Protein AF-A0AAD7KWW4-F1 (afdb_monomer_lite)

Organism: Quillaja saponaria (NCBI:txid32244)

Sequence (202 aa):
MGKVTSKPLLFQSKLLCFSLFYLFTSLFLALYTTLSQTKCLFRSSPFDPIQTPLFFYNSSYGEHKYAIPTDRTTCSSPVYFSDYWEVLKEIQILSKNSSLSSKELKYMQGKADSFGGNFSTQMRISYFDNQNNITQVPCGFMKNFPISDSDQIAMEMCDGVVVVSAIFNDHDKIRQPRGLGSKTLDNVCFFMFIDETTLHWT

Foldseek 3Di:
DDPPPDDPPCPVDPVSVVVVVVVVVVVVVVVCCVPPPANPPDDDDLLFKDPDFPDDDDPQFCPVPDDPPPPPVDPPALPDDVCVVVVQVVQLVCVVPVVDDDLDQAAPQAPAPAQQHDDDPVRLVVLVPCPPSPDHHHHSGSDDDDDDPVNVVVQVPQQAAEAEDEDEQLPDGDDTDISGRPCCVVHYDYYYHYDPNSVVRD

Radius of gyration: 28.59 Å; chains: 1; bounding box: 68×66×78 Å

Structure (mmCIF, N/CA/C/O backbone):
data_AF-A0AAD7KWW4-F1
#
_entry.id   AF-A0AAD7KWW4-F1
#
loop_
_atom_site.group_PDB
_atom_site.id
_atom_site.type_symbol
_atom_site.label_atom_id
_atom_site.label_alt_id
_atom_site.label_comp_id
_atom_site.label_asym_id
_atom_site.label_entity_id
_atom_site.label_seq_id
_atom_site.p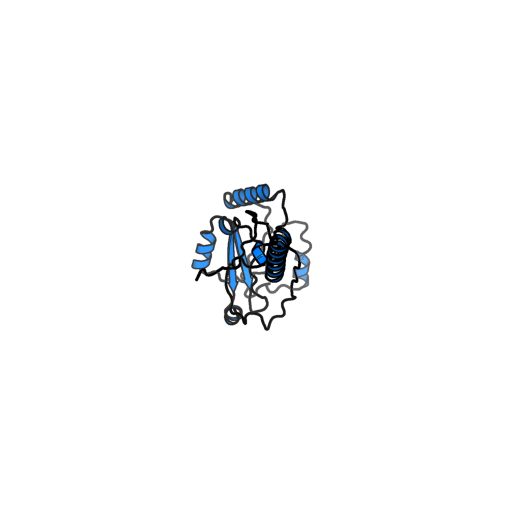dbx_PDB_ins_code
_atom_site.Cartn_x
_atom_site.Cartn_y
_atom_site.Cartn_z
_atom_site.occupancy
_atom_site.B_iso_or_equiv
_atom_site.auth_seq_id
_atom_site.auth_comp_id
_atom_site.auth_asym_id
_atom_site.auth_atom_id
_atom_site.pdbx_PDB_model_num
ATOM 1 N N . MET A 1 1 ? -42.349 -40.908 57.686 1.00 39.81 1 MET A N 1
ATOM 2 C CA . MET A 1 1 ? -40.907 -40.565 57.689 1.00 39.81 1 MET A CA 1
ATOM 3 C C . MET A 1 1 ? -40.696 -39.300 56.868 1.00 39.81 1 MET A C 1
ATOM 5 O O . MET A 1 1 ? -40.716 -39.367 55.647 1.00 39.81 1 MET A O 1
ATOM 9 N N . GLY A 1 2 ? -40.592 -38.140 57.522 1.00 43.84 2 GLY A N 1
ATOM 10 C CA . GLY A 1 2 ? -40.352 -36.861 56.846 1.00 43.84 2 GLY A CA 1
ATOM 11 C C . GLY A 1 2 ? -38.866 -36.686 56.543 1.00 43.84 2 GLY A C 1
ATOM 12 O O . GLY A 1 2 ? -38.045 -36.722 57.455 1.00 43.84 2 GLY A O 1
ATOM 13 N N . LYS A 1 3 ? -38.513 -36.525 55.265 1.00 51.06 3 LYS A N 1
ATOM 14 C CA . LYS A 1 3 ? -37.145 -36.222 54.831 1.00 51.06 3 LYS A CA 1
ATOM 15 C C . LYS A 1 3 ? -36.851 -34.765 55.199 1.00 51.06 3 LYS A C 1
ATOM 17 O O . LYS A 1 3 ? -37.325 -33.852 54.531 1.00 51.06 3 LYS A O 1
ATOM 22 N N . VAL A 1 4 ? -36.101 -34.542 56.277 1.00 55.78 4 VAL A N 1
ATOM 23 C CA . VAL A 1 4 ? -35.557 -33.217 56.600 1.00 55.78 4 VAL A CA 1
ATOM 24 C C . VAL A 1 4 ? -34.434 -32.943 55.607 1.00 55.78 4 VAL A C 1
ATOM 26 O O . VAL A 1 4 ? -33.296 -33.359 55.796 1.00 55.78 4 VAL A O 1
ATOM 29 N N . THR A 1 5 ? -34.759 -32.285 54.500 1.00 59.47 5 THR A N 1
ATOM 30 C CA . THR A 1 5 ? -33.757 -31.683 53.620 1.00 59.47 5 THR A CA 1
ATOM 31 C C . THR A 1 5 ? -33.155 -30.488 54.350 1.00 59.47 5 THR A C 1
ATOM 33 O O . THR A 1 5 ? -33.747 -29.407 54.382 1.00 59.47 5 THR A O 1
ATOM 36 N N . SER A 1 6 ? -32.001 -30.697 54.989 1.00 63.66 6 SER A N 1
ATOM 37 C CA . SER A 1 6 ? -31.203 -29.612 55.550 1.00 63.66 6 SER A CA 1
ATOM 38 C C . SER A 1 6 ? -30.807 -28.665 54.417 1.00 63.66 6 SER A C 1
ATOM 40 O O . SER A 1 6 ? -30.271 -29.082 53.388 1.00 63.66 6 SER A O 1
ATOM 42 N N . LYS A 1 7 ? -31.128 -27.374 54.565 1.00 61.25 7 LYS A N 1
ATOM 43 C CA . LYS A 1 7 ? -30.668 -26.363 53.608 1.00 61.25 7 LYS A CA 1
ATOM 44 C C . LYS A 1 7 ? -29.133 -26.371 53.627 1.00 61.25 7 LYS A C 1
ATOM 46 O O . LYS A 1 7 ? -28.570 -26.360 54.723 1.00 61.25 7 LYS A O 1
ATOM 51 N N . PRO A 1 8 ? -28.459 -26.392 52.465 1.00 64.50 8 PRO A N 1
ATOM 52 C CA . PRO A 1 8 ? -27.005 -26.388 52.425 1.00 64.50 8 PRO A CA 1
ATOM 53 C C . PRO A 1 8 ? -26.466 -25.187 53.213 1.00 64.50 8 PRO A C 1
ATOM 55 O O . PRO A 1 8 ? -27.024 -24.093 53.114 1.00 64.50 8 PRO A O 1
ATOM 58 N N . LEU A 1 9 ? -25.382 -25.381 53.975 1.00 60.53 9 LEU A N 1
ATOM 59 C CA . LEU A 1 9 ? -24.757 -24.357 54.838 1.00 60.53 9 LEU A CA 1
ATOM 60 C C . LEU A 1 9 ? -24.475 -23.031 54.102 1.00 60.53 9 LEU A C 1
ATOM 62 O O . LEU A 1 9 ? -24.546 -21.957 54.700 1.00 60.53 9 LEU A O 1
ATOM 66 N N . LEU A 1 10 ? -24.251 -23.110 52.787 1.00 57.06 10 LEU A N 1
ATOM 67 C CA . LEU A 1 10 ? -24.110 -21.980 51.862 1.00 57.06 10 LEU A CA 1
ATOM 68 C C . LEU A 1 10 ? -25.284 -20.981 51.912 1.00 57.06 10 LEU A C 1
ATOM 70 O O . LEU A 1 10 ? -25.078 -19.792 51.703 1.00 57.06 10 LEU A O 1
ATOM 74 N N . PHE A 1 11 ? -26.499 -21.439 52.229 1.00 57.91 11 PHE A N 1
ATOM 75 C CA . PHE A 1 11 ? -27.714 -20.615 52.290 1.00 57.91 11 PHE A CA 1
ATOM 76 C C . PHE A 1 11 ? -28.155 -20.253 53.715 1.00 57.91 11 PHE A C 1
ATOM 78 O O . PHE A 1 11 ? -29.168 -19.574 53.885 1.00 57.91 11 PHE A O 1
ATOM 85 N N . GLN A 1 12 ? -27.432 -20.700 54.746 1.00 66.44 12 GLN A N 1
ATOM 86 C CA . GLN A 1 12 ? -27.734 -20.345 56.138 1.00 66.44 12 GLN A CA 1
ATOM 87 C C . GLN A 1 12 ? -27.002 -19.078 56.586 1.00 66.44 12 GLN A C 1
ATOM 89 O O . GLN A 1 12 ? -27.561 -18.281 57.337 1.00 66.44 12 GLN A O 1
ATOM 94 N N . SER A 1 13 ? -25.778 -18.857 56.099 1.00 76.38 13 SER A N 1
ATOM 95 C CA . SER A 1 13 ? -24.983 -17.676 56.437 1.00 76.38 13 SER A CA 1
ATOM 96 C C . SER A 1 13 ? -24.958 -16.690 55.274 1.00 76.38 13 SER A C 1
ATOM 98 O O . SER A 1 13 ? -24.298 -16.920 54.260 1.00 76.38 13 SER A O 1
ATOM 100 N N . LYS A 1 14 ? -25.649 -15.552 55.434 1.00 77.81 14 LYS A N 1
ATOM 101 C CA . LYS A 1 14 ? -25.642 -14.469 54.433 1.00 77.81 14 LYS A CA 1
ATOM 102 C C . LYS A 1 14 ? -24.221 -13.995 54.123 1.00 77.81 14 LYS A C 1
ATOM 104 O O . LYS A 1 14 ? -23.898 -13.737 52.971 1.00 77.81 14 LYS A O 1
ATOM 109 N N . LEU A 1 15 ? -23.370 -13.934 55.145 1.00 79.19 15 LEU A N 1
ATOM 110 C CA . LEU A 1 15 ? -21.990 -13.462 55.044 1.00 79.19 15 LEU A CA 1
ATOM 111 C C . LEU A 1 15 ? -21.124 -14.411 54.201 1.00 79.19 15 LEU A C 1
ATOM 113 O O . LEU A 1 15 ? -20.337 -13.957 53.376 1.00 79.19 15 LEU A O 1
ATOM 117 N N . LEU A 1 16 ? -21.343 -15.722 54.347 1.00 81.88 16 LEU A N 1
ATOM 118 C CA . LEU A 1 16 ? -20.657 -16.752 53.566 1.00 81.88 16 LEU A CA 1
ATOM 119 C C . LEU A 1 16 ? -21.139 -16.782 52.106 1.00 81.88 16 LEU A C 1
ATOM 121 O O . LEU A 1 16 ? -20.348 -16.997 51.195 1.00 81.88 16 LEU A O 1
ATOM 125 N N . CYS A 1 17 ? -22.421 -16.498 51.863 1.00 82.06 17 CYS A N 1
ATOM 126 C CA . CYS A 1 17 ? -22.948 -16.355 50.507 1.00 82.06 17 CYS A CA 1
ATOM 127 C C . CYS A 1 17 ? -22.350 -15.132 49.784 1.00 82.06 17 CYS A C 1
ATOM 129 O O . CYS A 1 17 ? -21.966 -15.237 48.619 1.00 82.06 17 CYS A O 1
ATOM 131 N N . PHE A 1 18 ? -22.229 -13.986 50.467 1.00 87.19 18 PHE A N 1
ATOM 132 C CA . PHE A 1 18 ? -21.609 -12.787 49.892 1.00 87.19 18 PHE A CA 1
ATOM 133 C C . PHE A 1 18 ? -20.115 -12.975 49.616 1.00 87.19 18 PHE A C 1
ATOM 135 O O . PHE A 1 18 ? -19.640 -12.549 48.564 1.00 87.19 18 PHE A O 1
ATOM 142 N N . SER A 1 19 ? -19.377 -13.636 50.514 1.00 87.50 19 SER A N 1
ATOM 143 C CA . SER A 1 19 ? -17.945 -13.877 50.312 1.00 87.50 19 SER A CA 1
ATOM 144 C C . SER A 1 19 ? -17.675 -14.811 49.132 1.00 87.50 19 SER A C 1
ATOM 146 O O . SER A 1 19 ? -16.776 -14.541 48.338 1.00 87.50 19 SER A O 1
ATOM 148 N N . LEU A 1 20 ? -18.484 -15.860 48.957 1.00 88.81 20 LEU A N 1
ATOM 149 C CA . LEU A 1 20 ? -18.399 -16.752 47.799 1.00 88.81 20 LEU A CA 1
ATOM 150 C C . LEU A 1 20 ? -18.756 -16.051 46.493 1.00 88.81 20 LEU A C 1
ATOM 152 O O . LEU A 1 20 ? -18.070 -16.259 45.497 1.00 88.81 20 LEU A O 1
ATOM 156 N N . PHE A 1 21 ? -19.788 -15.207 46.492 1.00 89.50 21 PHE A N 1
ATOM 157 C CA . PHE A 1 21 ? -20.144 -14.436 45.303 1.00 89.50 21 PHE A CA 1
ATOM 158 C C . PHE A 1 21 ? -19.011 -13.481 44.913 1.00 89.50 21 PHE A C 1
ATOM 160 O O . PHE A 1 21 ? -18.595 -13.456 43.758 1.00 89.50 21 PHE A O 1
ATOM 167 N N . TYR A 1 22 ? -18.441 -12.768 45.891 1.00 91.81 22 TYR A N 1
ATOM 168 C CA . TYR A 1 22 ? -17.297 -11.889 45.669 1.00 91.81 22 TYR A CA 1
ATOM 169 C C . TYR A 1 22 ? -16.085 -12.655 45.126 1.00 91.81 22 TYR A C 1
ATOM 171 O O . TYR A 1 22 ? -15.509 -12.252 44.118 1.00 91.81 22 TYR A O 1
ATOM 179 N N . LEU A 1 23 ? -15.738 -13.793 45.737 1.00 93.50 23 LEU A N 1
ATOM 180 C CA . LEU A 1 23 ? -14.644 -14.651 45.282 1.00 93.50 23 LEU A CA 1
ATOM 181 C C . LEU A 1 23 ? -14.881 -15.173 43.860 1.00 93.50 23 LEU A C 1
ATOM 183 O O . LEU A 1 23 ? -13.968 -15.165 43.045 1.00 93.50 23 LEU A O 1
ATOM 187 N N . PHE A 1 24 ? -16.105 -15.584 43.531 1.00 93.00 24 PHE A N 1
ATOM 188 C CA . PHE A 1 24 ? -16.429 -16.061 42.191 1.00 93.00 24 PHE A CA 1
ATOM 189 C C . PHE A 1 24 ? -16.301 -14.942 41.153 1.00 93.00 24 PHE A C 1
ATOM 191 O O . PHE A 1 24 ? -15.674 -15.137 40.115 1.00 93.00 24 PHE A O 1
ATOM 198 N N . THR A 1 25 ? -16.825 -13.749 41.453 1.00 90.25 25 THR A N 1
ATOM 199 C CA . THR A 1 25 ? -16.705 -12.586 40.561 1.00 90.25 25 THR A CA 1
ATOM 200 C C . THR A 1 25 ? -15.260 -12.120 40.391 1.00 90.25 25 THR A C 1
ATOM 202 O O . THR A 1 25 ? -14.859 -11.795 39.275 1.00 90.25 25 THR A O 1
ATOM 205 N N . SER A 1 26 ? -14.451 -12.136 41.454 1.00 90.75 26 SER A N 1
ATOM 206 C CA . SER A 1 26 ? -13.045 -11.734 41.384 1.00 90.75 26 SER A CA 1
ATOM 207 C C . SER A 1 26 ? -12.192 -12.764 40.651 1.00 90.75 26 SER A C 1
ATOM 209 O O . SER A 1 26 ? -11.339 -12.375 39.857 1.00 90.75 26 SER A O 1
ATOM 211 N N . LEU A 1 27 ? -12.459 -14.062 40.830 1.00 92.25 27 LEU A N 1
ATOM 212 C CA . LEU A 1 27 ? -11.781 -15.127 40.094 1.00 92.25 27 LEU A CA 1
ATOM 213 C C . LEU A 1 27 ? -12.133 -15.086 38.602 1.00 92.25 27 LEU A C 1
ATOM 215 O O . LEU A 1 27 ? -11.242 -15.217 37.769 1.00 92.25 27 LEU A O 1
ATOM 219 N N . PHE A 1 28 ? -13.405 -14.850 38.255 1.00 86.69 28 PHE A N 1
ATOM 220 C CA . PHE A 1 28 ? -13.825 -14.660 36.864 1.00 86.69 28 PHE A CA 1
ATOM 221 C C . PHE A 1 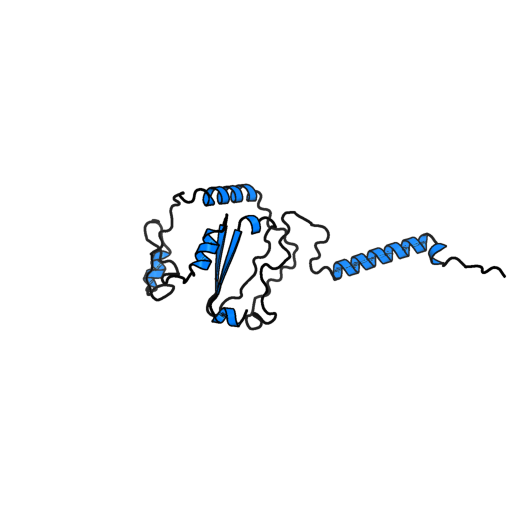28 ? -13.174 -13.429 36.241 1.00 86.69 28 PHE A C 1
ATOM 223 O O . PHE A 1 28 ? -12.687 -13.507 35.119 1.00 86.69 28 PHE A O 1
ATOM 230 N N . LEU A 1 29 ? -13.112 -12.310 36.966 1.00 82.56 29 LEU A N 1
ATOM 231 C CA . LEU A 1 29 ? -12.448 -11.100 36.489 1.00 82.56 29 LEU A CA 1
ATOM 232 C C . LEU A 1 29 ? -10.935 -11.321 36.322 1.00 82.56 29 LEU A C 1
ATOM 234 O O . LEU A 1 29 ? -10.363 -10.905 35.318 1.00 82.56 29 LEU A O 1
ATOM 238 N N . ALA A 1 30 ? -10.290 -12.031 37.250 1.00 82.12 30 ALA A N 1
ATOM 239 C CA . ALA A 1 30 ? -8.874 -12.382 37.164 1.00 82.12 30 ALA A CA 1
ATOM 240 C C . ALA A 1 30 ? -8.594 -13.319 35.978 1.00 82.12 30 ALA A C 1
ATOM 242 O O . ALA A 1 30 ? -7.711 -13.043 35.176 1.00 82.12 30 ALA A O 1
ATOM 243 N N . LEU A 1 31 ? -9.388 -14.377 35.804 1.00 79.69 31 LEU A N 1
ATOM 244 C CA . LEU A 1 31 ? -9.290 -15.290 34.665 1.00 79.69 31 LEU A CA 1
ATOM 245 C C . LEU A 1 31 ? -9.561 -14.565 33.334 1.00 79.69 31 LEU A C 1
ATOM 247 O O . LEU A 1 31 ? -8.863 -14.759 32.348 1.00 79.69 31 LEU A O 1
ATOM 251 N N . TYR A 1 32 ? -10.545 -13.673 33.299 1.00 70.75 32 TYR A N 1
ATOM 252 C CA . TYR A 1 32 ? -10.878 -12.910 32.100 1.00 70.75 32 TYR A CA 1
ATOM 253 C C . TYR A 1 32 ? -9.792 -11.890 31.735 1.00 70.75 32 TYR A C 1
ATOM 255 O O . TYR A 1 32 ? -9.442 -11.745 30.568 1.00 70.75 32 TYR A O 1
ATOM 263 N N . THR A 1 33 ? -9.204 -11.216 32.726 1.00 65.88 33 THR A N 1
ATOM 264 C CA . THR A 1 33 ? -8.078 -10.286 32.520 1.00 65.88 33 THR A CA 1
ATOM 265 C C . THR A 1 33 ? -6.787 -10.993 32.102 1.00 65.88 33 THR A C 1
ATOM 267 O O . THR A 1 33 ? -5.984 -10.387 31.395 1.00 65.88 33 THR A O 1
ATOM 270 N N . THR A 1 34 ? -6.581 -12.256 32.495 1.00 66.56 34 THR A N 1
ATOM 271 C CA . THR A 1 34 ? -5.419 -13.054 32.068 1.00 66.56 34 THR A CA 1
ATOM 272 C C . THR A 1 34 ? -5.599 -13.683 30.688 1.00 66.56 34 THR A C 1
ATOM 274 O O . THR A 1 34 ? -4.629 -13.741 29.937 1.00 66.56 34 THR A O 1
ATOM 277 N N . LEU A 1 35 ? -6.815 -14.108 30.317 1.00 64.19 35 LEU A N 1
ATOM 278 C CA . LEU A 1 35 ? -7.114 -14.604 28.965 1.00 64.19 35 LEU A CA 1
ATOM 279 C C . LEU A 1 35 ? -7.353 -13.485 27.939 1.00 64.19 35 LEU A C 1
ATOM 281 O O . LEU A 1 35 ? -7.226 -13.725 26.737 1.00 64.19 35 LEU A O 1
ATOM 285 N N . SER A 1 36 ? -7.683 -12.266 28.374 1.00 56.66 36 SER A N 1
ATOM 286 C CA . SER A 1 36 ? -7.797 -11.108 27.487 1.00 56.66 36 SER A CA 1
ATOM 287 C C . SER A 1 36 ? -6.406 -10.692 27.010 1.00 56.66 36 SER A C 1
ATOM 289 O O . SER A 1 36 ? -5.708 -9.908 27.653 1.00 56.66 36 SER A O 1
ATOM 291 N N . GLN A 1 37 ? -6.019 -11.204 25.842 1.00 52.12 37 GLN A N 1
ATOM 292 C CA . GLN A 1 37 ? -4.749 -10.891 25.181 1.00 52.12 37 GLN A CA 1
ATOM 293 C C . GLN A 1 37 ? -4.540 -9.383 24.953 1.00 52.12 37 GLN A C 1
ATOM 295 O O . GLN A 1 37 ? -3.412 -8.942 24.757 1.00 52.12 37 GLN A O 1
ATOM 300 N N . THR A 1 38 ? -5.607 -8.580 25.010 1.00 54.69 38 THR A N 1
ATOM 301 C CA . THR A 1 38 ? -5.559 -7.142 24.747 1.00 54.69 38 THR A CA 1
ATOM 302 C C . THR A 1 38 ? -5.701 -6.256 25.987 1.00 54.69 38 THR A C 1
ATOM 304 O O . THR A 1 38 ? -5.431 -5.072 25.862 1.00 54.69 38 THR A O 1
ATOM 307 N N . LYS A 1 39 ? -6.066 -6.746 27.185 1.00 53.81 39 LYS A N 1
ATOM 308 C CA . LYS A 1 39 ? -6.309 -5.939 28.419 1.00 53.81 39 LYS A CA 1
ATOM 309 C C . LYS A 1 39 ? -7.263 -4.724 28.287 1.00 53.81 39 LYS A C 1
ATOM 311 O O . LYS A 1 39 ? -7.538 -4.067 29.291 1.00 53.81 39 LYS A O 1
ATOM 316 N N . CYS A 1 40 ? -7.795 -4.396 27.108 1.00 57.72 40 CYS A N 1
ATOM 317 C CA . CYS A 1 40 ? -8.631 -3.216 26.890 1.00 57.72 40 CYS A CA 1
ATOM 318 C C . CYS A 1 40 ? -10.117 -3.593 27.106 1.00 57.72 40 CYS A C 1
ATOM 320 O O . CYS A 1 40 ? -10.835 -3.926 26.171 1.00 57.72 40 CYS A O 1
ATOM 322 N N . LEU A 1 41 ? -10.576 -3.596 28.362 1.00 48.88 41 LEU A N 1
ATOM 323 C CA . LEU A 1 41 ? -11.823 -4.267 28.768 1.00 48.88 41 LEU A CA 1
ATOM 324 C C . LEU A 1 41 ? -13.145 -3.516 28.517 1.00 48.88 41 LEU A C 1
ATOM 326 O O . LEU A 1 41 ? -14.198 -4.116 28.698 1.00 48.88 41 LEU A O 1
ATOM 330 N N . PHE A 1 42 ? -13.138 -2.244 28.105 1.00 45.78 42 PHE A N 1
ATOM 331 C CA . PHE A 1 42 ? -14.372 -1.431 28.069 1.00 45.78 42 PHE A CA 1
ATOM 332 C C . PHE A 1 42 ? -14.408 -0.341 26.992 1.00 45.78 42 PHE A C 1
ATOM 334 O O . PHE A 1 42 ? -15.106 0.660 27.141 1.00 45.78 42 PHE A O 1
ATOM 341 N N . ARG A 1 43 ? -13.655 -0.492 25.902 1.00 48.91 43 ARG A N 1
ATOM 342 C CA . ARG A 1 43 ? -13.657 0.499 24.823 1.00 48.91 43 ARG A CA 1
ATOM 343 C C . ARG A 1 43 ? -14.197 -0.150 23.561 1.00 48.91 43 ARG A C 1
ATOM 345 O O . ARG A 1 43 ? -13.482 -0.902 22.922 1.00 48.91 43 ARG A O 1
ATOM 352 N N . SER A 1 44 ? -15.473 0.109 23.289 1.00 46.09 44 SER A N 1
ATOM 353 C CA . SER A 1 44 ? -16.081 -0.008 21.967 1.00 46.09 44 SER A CA 1
ATOM 354 C C . SER A 1 44 ? -16.222 1.413 21.413 1.00 46.09 44 SER A C 1
ATOM 356 O O . SER A 1 44 ? -17.186 2.117 21.716 1.00 46.09 44 SER A O 1
ATOM 358 N N . SER A 1 45 ? -15.210 1.887 20.699 1.00 49.50 45 SER A N 1
ATOM 359 C CA . SER A 1 45 ? -15.233 3.133 19.940 1.00 49.50 45 SER A CA 1
ATOM 360 C C . SER A 1 45 ? -15.700 2.852 18.507 1.00 49.50 45 SER A C 1
ATOM 362 O O . SER A 1 45 ? -15.265 1.870 17.912 1.00 49.50 45 SER A O 1
ATOM 364 N N . PRO A 1 46 ? -16.481 3.739 17.867 1.00 50.50 46 PRO A N 1
ATOM 365 C CA . PRO A 1 46 ? -16.702 3.687 16.414 1.00 50.50 46 PRO A CA 1
ATOM 366 C C . PRO A 1 46 ? -15.388 3.754 15.611 1.00 50.50 46 PRO A C 1
ATOM 368 O O . PRO A 1 46 ? -15.326 3.321 14.461 1.00 50.50 46 PRO A O 1
ATOM 371 N N . PHE A 1 47 ? -14.339 4.295 16.238 1.00 51.03 47 PHE A N 1
ATOM 372 C CA . PHE A 1 47 ? -12.970 4.384 15.729 1.00 51.03 47 PHE A CA 1
ATOM 373 C C . PHE A 1 47 ? -12.096 3.194 16.127 1.00 51.03 47 PHE A C 1
ATOM 375 O O . PHE A 1 47 ? -10.884 3.243 15.914 1.00 51.03 47 PHE A O 1
ATOM 382 N N . ASP A 1 48 ? -12.664 2.170 16.766 1.00 54.47 48 ASP A N 1
ATOM 383 C CA . ASP A 1 48 ? -11.880 0.997 17.108 1.00 54.47 48 ASP A CA 1
ATOM 384 C C . ASP A 1 48 ? -11.357 0.344 15.838 1.00 54.47 48 ASP A C 1
ATOM 386 O O . ASP A 1 48 ? -12.055 0.296 14.814 1.00 54.47 48 ASP A O 1
ATOM 390 N N . PRO A 1 49 ? -10.106 -0.128 15.892 1.00 62.16 49 PRO A N 1
ATOM 391 C CA . PRO A 1 49 ? -9.495 -0.722 14.739 1.00 62.16 49 PRO A CA 1
ATOM 392 C C . PRO A 1 49 ? -10.244 -1.988 14.350 1.00 62.16 49 PRO A C 1
ATOM 394 O O . PRO A 1 49 ? -10.685 -2.755 15.209 1.00 62.16 49 PRO A O 1
ATOM 397 N N . ILE A 1 50 ? -10.340 -2.224 13.048 1.00 60.44 50 ILE A N 1
ATOM 398 C CA . ILE A 1 50 ? -10.821 -3.490 12.510 1.00 60.44 50 ILE A CA 1
ATOM 399 C C . ILE A 1 50 ? -9.977 -4.607 13.132 1.00 60.44 50 ILE A C 1
ATOM 401 O O . ILE A 1 50 ? -8.750 -4.620 13.020 1.00 60.44 50 ILE A O 1
ATOM 405 N N . GLN A 1 51 ? -10.647 -5.510 13.845 1.00 61.12 51 GLN A N 1
ATOM 406 C CA . GLN A 1 51 ? -9.994 -6.619 14.544 1.00 61.12 51 GLN A CA 1
ATOM 407 C C . GLN A 1 51 ? -9.819 -7.836 13.634 1.00 61.12 51 GLN A C 1
ATOM 409 O O . GLN A 1 51 ? -8.963 -8.681 13.888 1.00 61.12 51 GLN A O 1
ATOM 414 N N . THR A 1 52 ? -10.615 -7.925 12.566 1.00 67.56 52 THR A N 1
ATOM 415 C CA . THR A 1 52 ? -10.512 -8.989 11.572 1.00 67.56 52 THR A CA 1
ATOM 416 C C . THR A 1 52 ? -9.380 -8.693 10.591 1.00 67.56 52 THR A C 1
ATOM 418 O O . THR A 1 52 ? -9.331 -7.592 10.039 1.00 67.56 52 THR A O 1
ATOM 421 N N . PRO A 1 53 ? -8.483 -9.654 10.337 1.00 69.81 53 PRO A N 1
ATOM 422 C CA . PRO A 1 53 ? -7.435 -9.469 9.348 1.00 69.81 53 PRO A CA 1
ATOM 423 C C . PRO A 1 53 ? -8.037 -9.239 7.953 1.00 69.81 53 PRO A C 1
ATOM 425 O O . PRO A 1 53 ? -9.032 -9.869 7.596 1.00 69.81 53 PRO A O 1
ATOM 428 N N . LEU A 1 54 ? -7.437 -8.340 7.167 1.00 73.06 54 LEU A N 1
ATOM 429 C CA . LEU A 1 54 ? -7.904 -8.037 5.803 1.00 73.06 54 LEU A CA 1
ATOM 430 C C . LEU A 1 54 ? -7.577 -9.151 4.804 1.00 73.06 54 LEU A C 1
ATOM 432 O O . LEU A 1 54 ? -8.236 -9.283 3.780 1.00 73.06 54 LEU A O 1
ATOM 436 N N . PHE A 1 55 ? -6.549 -9.941 5.095 1.00 76.12 55 PHE A N 1
ATOM 437 C CA . PHE A 1 55 ? -6.133 -11.086 4.296 1.00 76.12 55 PHE A CA 1
ATOM 438 C C . PHE A 1 55 ? -5.521 -12.153 5.204 1.00 76.12 55 PHE A C 1
ATOM 440 O O . PHE A 1 55 ? -5.140 -11.868 6.336 1.00 76.12 55 PHE A O 1
ATOM 447 N N . PHE A 1 56 ? -5.420 -13.387 4.728 1.00 74.44 56 PHE A N 1
ATOM 448 C CA . PHE A 1 56 ? -4.779 -14.479 5.457 1.00 74.44 56 PHE A CA 1
ATOM 449 C C . PHE A 1 56 ? -3.554 -14.948 4.677 1.00 74.44 56 PHE A C 1
ATOM 451 O O . PHE A 1 56 ? -3.573 -14.967 3.452 1.00 74.44 56 PHE A O 1
ATOM 458 N N . TYR A 1 57 ? -2.498 -15.297 5.400 1.00 74.88 57 TYR A N 1
ATOM 459 C CA . TYR A 1 57 ? -1.276 -15.899 4.870 1.00 74.88 57 TYR A CA 1
ATOM 460 C C . TYR A 1 57 ? -1.068 -17.255 5.545 1.00 74.88 57 TYR A C 1
ATOM 462 O O . TYR A 1 57 ? -1.614 -17.501 6.628 1.00 74.88 57 TYR A O 1
ATOM 470 N N . ASN A 1 58 ? -0.292 -18.134 4.916 1.00 78.19 58 ASN A N 1
ATOM 471 C CA . ASN A 1 58 ? 0.063 -19.416 5.507 1.00 78.19 58 ASN A CA 1
ATOM 472 C C . ASN A 1 58 ? 0.817 -19.200 6.832 1.00 78.19 58 ASN A C 1
ATOM 474 O O . ASN A 1 58 ? 1.589 -18.252 6.977 1.00 78.19 58 ASN A O 1
ATOM 478 N N . SER A 1 59 ? 0.622 -20.078 7.818 1.00 74.88 59 SER A N 1
ATOM 479 C CA . SER A 1 59 ? 1.237 -19.932 9.144 1.00 74.88 59 SER A CA 1
ATOM 480 C C . SER A 1 59 ? 2.767 -19.929 9.105 1.00 74.88 59 SER A C 1
ATOM 482 O O . SER A 1 59 ? 3.384 -19.328 9.978 1.00 74.88 59 SER A O 1
ATOM 484 N N . SER A 1 60 ? 3.369 -20.557 8.090 1.00 74.25 60 SER A N 1
ATOM 485 C CA . SER A 1 60 ? 4.820 -20.585 7.869 1.00 74.25 60 SER A CA 1
ATOM 486 C C . SER A 1 60 ? 5.377 -19.326 7.186 1.00 74.25 60 SER A C 1
ATOM 488 O O . SER A 1 60 ? 6.594 -19.194 7.038 1.00 74.25 60 SER A O 1
ATOM 490 N N . TYR A 1 61 ? 4.526 -18.394 6.732 1.00 74.31 61 TYR A 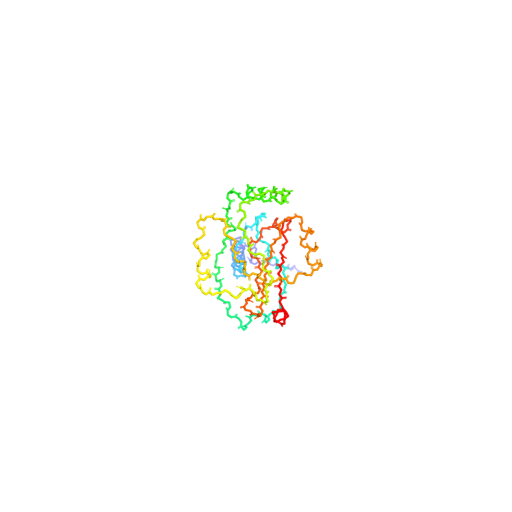N 1
ATOM 491 C CA . TYR A 1 61 ? 4.982 -17.228 5.978 1.00 74.31 61 TYR A CA 1
ATOM 492 C C . TYR A 1 61 ? 5.879 -16.317 6.823 1.00 74.31 61 TYR A C 1
ATOM 494 O O . TYR A 1 61 ? 5.482 -15.744 7.843 1.00 74.31 61 TYR A O 1
ATOM 502 N N . GLY A 1 62 ? 7.114 -16.133 6.354 1.00 68.62 62 GLY A N 1
ATOM 503 C CA . GLY A 1 62 ? 8.081 -15.244 6.977 1.00 68.62 62 GLY A CA 1
ATOM 504 C C . GLY A 1 62 ? 8.731 -15.805 8.242 1.00 68.62 62 GLY A C 1
ATOM 505 O O . GLY A 1 62 ? 9.347 -15.020 8.962 1.00 68.62 62 GLY A O 1
ATOM 506 N N . GLU A 1 63 ? 8.643 -17.111 8.517 1.00 70.19 63 GLU A N 1
ATOM 507 C CA . GLU A 1 63 ? 9.472 -17.774 9.542 1.00 70.19 63 GLU A CA 1
ATOM 508 C C . GLU A 1 63 ? 10.972 -17.583 9.263 1.00 70.19 63 GLU A C 1
ATOM 510 O O . GLU A 1 63 ? 11.757 -17.344 10.177 1.00 70.19 63 GLU A O 1
ATOM 515 N N . HIS A 1 64 ? 11.359 -17.586 7.984 1.00 63.84 64 HIS A N 1
ATOM 516 C CA . HIS A 1 64 ? 12.728 -17.348 7.511 1.00 63.84 64 HIS A CA 1
ATOM 517 C C . HIS A 1 64 ? 13.131 -15.871 7.473 1.00 63.84 64 HIS A C 1
ATOM 519 O O . HIS A 1 64 ? 14.296 -15.544 7.251 1.00 63.84 64 HIS A O 1
ATOM 525 N N . LYS A 1 65 ? 12.180 -14.963 7.686 1.00 66.44 65 LYS A N 1
ATOM 526 C CA . LYS A 1 65 ? 12.415 -13.523 7.655 1.00 66.44 65 LYS A CA 1
ATOM 527 C C . LYS A 1 65 ? 12.338 -12.990 9.073 1.00 66.44 65 LYS A C 1
ATOM 529 O O . LYS A 1 65 ? 11.273 -12.972 9.689 1.00 66.44 65 LYS A O 1
ATOM 534 N N . TYR A 1 66 ? 13.447 -12.499 9.603 1.00 55.91 66 TYR A N 1
ATOM 535 C CA . TYR A 1 66 ? 13.453 -11.857 10.913 1.00 55.91 66 TYR A CA 1
ATOM 536 C C . TYR A 1 66 ? 12.665 -10.546 10.833 1.00 55.91 66 TYR A C 1
ATOM 538 O O . TYR A 1 66 ? 13.167 -9.513 10.399 1.00 55.91 66 TYR A O 1
ATOM 546 N N . ALA A 1 67 ? 11.395 -10.577 11.235 1.00 54.69 67 ALA A N 1
ATOM 547 C CA . ALA A 1 67 ? 10.728 -9.346 11.615 1.00 54.69 67 ALA A CA 1
ATOM 548 C C . ALA A 1 67 ? 11.300 -8.964 12.973 1.00 54.69 67 ALA A C 1
ATOM 550 O O . ALA A 1 67 ? 11.223 -9.769 13.899 1.00 54.69 67 ALA A O 1
ATOM 551 N N . ILE A 1 68 ? 11.839 -7.753 13.107 1.00 51.66 68 ILE A N 1
ATOM 552 C CA . ILE A 1 68 ? 12.027 -7.183 14.441 1.00 51.66 68 ILE A CA 1
ATOM 553 C C . ILE A 1 68 ? 10.643 -7.216 15.102 1.00 51.66 68 ILE A C 1
ATOM 555 O O . ILE A 1 68 ? 9.710 -6.629 14.536 1.00 51.66 68 ILE A O 1
ATOM 559 N N . PRO A 1 69 ? 10.469 -7.926 16.231 1.00 47.50 69 PRO A N 1
ATOM 560 C CA . PRO A 1 69 ? 9.209 -7.920 16.944 1.00 47.50 69 PRO A CA 1
ATOM 561 C C . PRO A 1 69 ? 8.892 -6.473 17.302 1.00 47.50 69 PRO A C 1
ATOM 563 O O . PRO A 1 69 ? 9.615 -5.829 18.059 1.00 47.50 69 PRO A O 1
ATOM 566 N N . THR A 1 70 ? 7.829 -5.919 16.728 1.00 48.69 70 THR A N 1
ATOM 567 C CA . THR A 1 70 ? 7.264 -4.681 17.254 1.00 48.69 70 THR A CA 1
ATOM 568 C C . THR A 1 70 ? 6.423 -5.067 18.460 1.00 48.69 70 THR A C 1
ATOM 570 O O . THR A 1 70 ? 5.214 -5.267 18.327 1.00 48.69 70 THR A O 1
ATOM 573 N N . ASP A 1 71 ? 7.066 -5.209 19.618 1.00 44.38 71 ASP A N 1
ATOM 574 C CA . ASP A 1 71 ? 6.373 -5.309 20.898 1.00 44.38 71 ASP A CA 1
ATOM 575 C C . ASP A 1 71 ? 5.663 -3.978 21.162 1.00 44.38 71 ASP A C 1
ATOM 577 O O . ASP A 1 71 ? 6.229 -3.021 21.690 1.00 44.38 71 ASP A O 1
ATOM 581 N N . ARG A 1 72 ? 4.393 -3.887 20.759 1.00 50.34 72 ARG A N 1
ATOM 582 C CA . ARG A 1 72 ? 3.490 -2.852 21.261 1.00 50.34 72 ARG A CA 1
ATOM 583 C C . ARG A 1 72 ? 2.713 -3.439 22.429 1.00 50.34 72 ARG A C 1
ATOM 585 O O . ARG A 1 72 ? 1.680 -4.070 22.255 1.00 50.34 72 ARG A O 1
ATOM 592 N N . THR A 1 73 ? 3.230 -3.196 23.627 1.00 47.25 73 THR A N 1
ATOM 593 C CA . THR A 1 73 ? 2.632 -3.571 24.918 1.00 47.25 73 THR A CA 1
ATOM 594 C C . THR A 1 73 ? 1.476 -2.660 25.344 1.00 47.25 73 THR A C 1
ATOM 596 O O . THR A 1 73 ? 0.929 -2.825 26.434 1.00 47.25 73 THR A O 1
ATOM 599 N N . THR A 1 74 ? 1.087 -1.682 24.523 1.00 51.22 74 THR A N 1
ATOM 600 C CA . THR A 1 74 ? 0.139 -0.639 24.918 1.00 51.22 74 THR A CA 1
ATOM 601 C C . THR A 1 74 ? -1.131 -0.674 24.076 1.00 51.22 74 THR A C 1
ATOM 603 O O . THR A 1 74 ? -1.070 -0.709 22.845 1.00 51.22 74 THR A O 1
ATOM 606 N N . CYS A 1 75 ? -2.284 -0.574 24.757 1.00 52.16 75 CYS A N 1
ATOM 607 C CA . CYS A 1 75 ? -3.570 -0.124 24.208 1.00 52.16 75 CYS A CA 1
ATOM 608 C C . CYS A 1 75 ? -3.409 1.324 23.697 1.00 52.16 75 CYS A C 1
ATOM 610 O O . CYS A 1 75 ? -3.974 2.266 24.254 1.00 52.16 75 CYS A O 1
ATOM 612 N N . SER A 1 76 ? -2.559 1.531 22.693 1.00 52.06 76 SER A N 1
ATOM 613 C CA . SER A 1 76 ? -2.403 2.818 22.040 1.00 52.06 76 SER A CA 1
ATOM 614 C C . SER A 1 76 ? -3.734 3.096 21.366 1.00 52.06 76 SER A C 1
ATOM 616 O O . SER A 1 76 ? -4.104 2.403 20.419 1.00 52.06 76 SER A O 1
ATOM 618 N N . SER A 1 77 ? -4.472 4.074 21.896 1.00 47.47 77 SER A N 1
ATOM 619 C CA . SER A 1 77 ? -5.603 4.674 21.192 1.00 47.47 77 SER A CA 1
ATOM 620 C C . SER A 1 77 ? -5.184 4.912 19.738 1.00 47.47 77 SER A C 1
ATOM 622 O O . SER A 1 77 ? -4.022 5.292 19.527 1.00 47.47 77 SER A O 1
ATOM 624 N N . PRO A 1 78 ? -6.074 4.752 18.740 1.00 56.31 78 PRO A N 1
ATOM 625 C CA . PRO A 1 78 ? -5.830 5.420 17.470 1.00 56.31 78 PRO A CA 1
ATOM 626 C C . PRO A 1 78 ? -5.445 6.865 17.800 1.00 56.31 78 PRO A C 1
ATOM 628 O O . PRO A 1 78 ? -6.045 7.477 18.697 1.00 56.31 78 PRO A O 1
ATOM 631 N N . VAL A 1 79 ? -4.352 7.331 17.193 1.00 57.81 79 VAL A N 1
ATOM 632 C CA . VAL A 1 79 ? -3.847 8.686 17.408 1.00 57.81 79 VAL A CA 1
ATOM 633 C C . VAL A 1 79 ? -5.027 9.616 17.154 1.00 57.81 79 VAL A C 1
ATOM 635 O O . VAL A 1 79 ? -5.645 9.558 16.092 1.00 57.81 79 VAL A O 1
ATOM 638 N N . TYR A 1 80 ? -5.428 10.369 18.178 1.00 64.25 80 TYR A N 1
ATOM 639 C CA . TYR A 1 80 ? -6.551 11.283 18.047 1.00 64.25 80 TYR A CA 1
ATOM 640 C C . TYR A 1 80 ? -6.065 12.487 17.252 1.00 64.25 80 TYR A C 1
ATOM 642 O O . TYR A 1 80 ? -5.353 13.341 17.776 1.00 64.25 80 TYR A O 1
ATOM 650 N N . PHE A 1 81 ? -6.426 12.509 15.977 1.00 68.88 81 PHE A N 1
ATOM 651 C CA . PHE A 1 81 ? -6.217 13.643 15.094 1.00 68.88 81 PHE A CA 1
ATOM 652 C C . PHE A 1 81 ? -7.449 14.538 15.205 1.00 68.88 81 PHE A C 1
ATOM 654 O O . PHE A 1 81 ? -8.531 14.175 14.741 1.00 68.88 81 PHE A O 1
ATOM 661 N N . SER A 1 82 ? -7.316 15.683 15.878 1.00 80.75 82 SER A N 1
ATOM 662 C CA . SER A 1 82 ? -8.413 16.651 16.043 1.00 80.75 82 SER A CA 1
ATOM 663 C C . SER A 1 82 ? -8.949 17.169 14.705 1.00 80.75 82 SER A C 1
ATOM 665 O O . SER A 1 82 ? -10.117 17.519 14.591 1.00 80.75 82 SER A O 1
ATOM 667 N N . ASP A 1 83 ? -8.084 17.176 13.703 1.00 82.50 83 ASP A N 1
ATOM 668 C CA . ASP A 1 83 ? -8.264 17.609 12.323 1.00 82.50 83 ASP A CA 1
ATOM 669 C C . ASP A 1 83 ? -8.702 16.476 11.376 1.00 82.50 83 ASP A C 1
ATOM 671 O O . ASP A 1 83 ? -8.906 16.718 10.189 1.00 82.50 83 ASP A O 1
ATOM 675 N N . TYR A 1 84 ? -8.919 15.250 11.877 1.00 77.62 84 TYR A N 1
ATOM 676 C CA . TYR A 1 84 ? -9.255 14.080 11.049 1.00 77.62 84 TYR A CA 1
ATOM 677 C C . TYR A 1 84 ? -10.382 14.352 10.045 1.00 77.62 84 TYR A C 1
ATOM 679 O O . TYR A 1 84 ? -10.278 14.002 8.870 1.00 77.62 84 TYR A O 1
ATOM 687 N N . TRP A 1 85 ? -11.467 14.988 10.498 1.00 79.62 85 TRP A N 1
ATOM 688 C CA . TRP A 1 85 ? -12.614 15.262 9.633 1.00 79.62 85 TRP A CA 1
ATOM 689 C C . TRP A 1 85 ? -12.352 16.337 8.586 1.00 79.62 85 TRP A C 1
ATOM 691 O O . TRP A 1 85 ? -12.978 16.301 7.529 1.00 79.62 85 TRP A O 1
ATOM 701 N N . GLU A 1 86 ? -11.476 17.294 8.872 1.00 86.56 86 GLU A N 1
ATOM 702 C CA . GLU A 1 86 ? -11.100 18.331 7.912 1.00 86.56 86 GLU A CA 1
ATOM 703 C C . GLU A 1 86 ? -10.236 17.720 6.810 1.00 86.56 86 GLU A C 1
ATOM 705 O O . GLU A 1 86 ? -10.578 17.847 5.635 1.00 86.56 86 GLU A O 1
ATOM 710 N N . VAL A 1 87 ? -9.228 16.932 7.195 1.00 83.25 87 VAL A N 1
ATOM 711 C CA . VAL A 1 87 ? -8.357 16.201 6.264 1.00 83.25 87 VAL A CA 1
ATOM 712 C C . VAL A 1 87 ? -9.159 15.218 5.407 1.00 83.25 87 VAL A C 1
ATOM 714 O O . VAL A 1 87 ? -8.987 15.167 4.192 1.00 83.25 87 VAL A O 1
ATOM 717 N N . LEU A 1 88 ? -10.085 14.454 5.997 1.00 82.06 88 LEU A N 1
ATOM 718 C CA . LEU A 1 88 ? -10.904 13.507 5.235 1.00 82.06 88 LEU A CA 1
ATOM 719 C C . LEU A 1 88 ? -11.830 14.217 4.233 1.00 82.06 88 LEU A C 1
ATOM 721 O O . LEU A 1 88 ? -11.991 13.742 3.110 1.00 82.06 88 LEU A O 1
ATOM 725 N N . LYS A 1 89 ? -12.405 15.371 4.596 1.00 86.06 89 LYS A N 1
ATOM 726 C CA . LYS A 1 89 ? -13.185 16.187 3.651 1.00 86.06 89 LYS A CA 1
ATOM 727 C C . LYS A 1 89 ? -12.314 16.720 2.521 1.00 86.06 89 LYS A C 1
ATOM 729 O O . LYS A 1 89 ? -12.748 16.689 1.375 1.00 86.06 89 LYS A O 1
ATOM 734 N N . GLU A 1 90 ? -11.106 17.187 2.824 1.00 86.81 90 GLU A N 1
ATOM 735 C CA . GLU A 1 90 ? -10.155 17.654 1.814 1.00 86.81 90 GLU A CA 1
ATOM 736 C C . GLU A 1 90 ? -9.807 16.536 0.825 1.00 86.81 90 GLU A C 1
ATOM 738 O O . GLU A 1 90 ? -9.944 16.724 -0.381 1.00 86.81 90 GLU A O 1
ATOM 743 N N . ILE A 1 91 ? -9.482 15.339 1.324 1.00 82.81 91 ILE A N 1
ATOM 744 C CA . ILE A 1 91 ? -9.225 14.151 0.498 1.00 82.81 91 ILE A CA 1
ATOM 745 C C . ILE A 1 91 ? -10.425 13.837 -0.407 1.00 82.81 91 ILE A C 1
ATOM 747 O O . ILE A 1 91 ? -10.249 13.606 -1.600 1.00 82.81 91 ILE A O 1
ATOM 751 N N . GLN A 1 92 ? -11.648 13.866 0.131 1.00 83.12 92 GLN A N 1
ATOM 752 C CA . GLN A 1 92 ? -12.870 13.616 -0.644 1.00 83.12 92 GLN A CA 1
ATOM 753 C C . GLN A 1 92 ? -13.153 14.699 -1.695 1.00 83.12 92 GLN A C 1
ATOM 755 O O . GLN A 1 92 ? -13.764 14.420 -2.726 1.00 83.12 92 GLN A O 1
ATOM 760 N N . ILE A 1 93 ? -12.762 15.947 -1.437 1.00 84.75 93 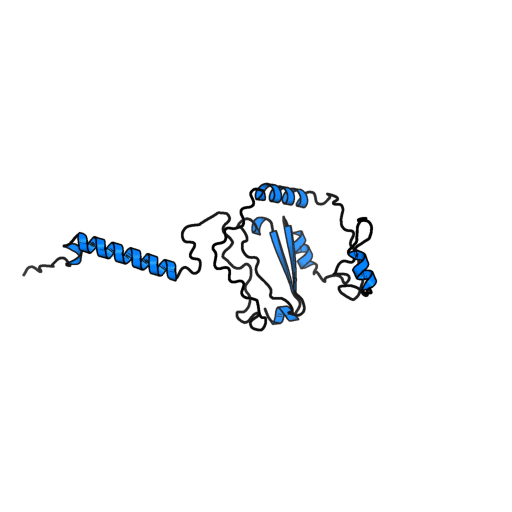ILE A N 1
ATOM 761 C CA . ILE A 1 93 ? -12.871 17.040 -2.409 1.00 84.75 93 ILE A CA 1
ATOM 762 C C . ILE A 1 93 ? -11.835 16.848 -3.519 1.00 84.75 93 ILE A C 1
ATOM 764 O O . ILE A 1 93 ? -12.174 16.995 -4.692 1.00 84.75 93 ILE A O 1
ATOM 768 N N . LEU A 1 94 ? -10.599 16.489 -3.166 1.00 81.56 94 LEU A N 1
ATOM 769 C CA . LEU A 1 94 ? -9.520 16.236 -4.121 1.00 81.56 94 LEU A CA 1
ATOM 770 C C . LEU A 1 94 ? -9.816 15.031 -5.017 1.00 81.56 94 LEU A C 1
ATOM 772 O O . LEU A 1 94 ? -9.615 15.125 -6.225 1.00 81.56 94 LEU A O 1
ATOM 776 N N . SER A 1 95 ? -10.353 13.938 -4.463 1.00 76.00 95 SER A N 1
ATOM 777 C CA . SER A 1 95 ? -10.716 12.759 -5.259 1.00 76.00 95 SER A CA 1
ATOM 778 C C . SER A 1 95 ? -11.821 13.061 -6.278 1.00 76.00 95 SER A C 1
ATOM 780 O O . SER A 1 95 ? -11.784 12.552 -7.394 1.00 76.00 95 SER A O 1
ATOM 782 N N . LYS A 1 96 ? -12.773 13.942 -5.937 1.00 77.94 96 LYS A N 1
ATOM 783 C CA . LYS A 1 96 ? -13.848 14.383 -6.844 1.00 77.94 96 LYS A CA 1
ATOM 784 C C . LYS A 1 96 ? -13.386 15.398 -7.888 1.00 77.94 96 LYS A C 1
ATOM 786 O O . LYS A 1 96 ? -13.908 15.411 -8.997 1.00 77.94 96 LYS A O 1
ATOM 791 N N . ASN A 1 97 ? -12.427 16.250 -7.534 1.00 70.12 97 ASN A N 1
ATOM 792 C CA . ASN A 1 97 ? -11.936 17.346 -8.367 1.00 70.12 97 ASN A CA 1
ATOM 793 C C . ASN A 1 97 ? -10.556 17.027 -8.953 1.00 70.12 97 ASN A C 1
ATOM 795 O O . ASN A 1 97 ? -9.676 17.888 -8.924 1.00 70.12 97 ASN A O 1
ATOM 799 N N . SER A 1 98 ? -10.368 15.816 -9.492 1.00 58.50 98 SER A N 1
ATOM 800 C CA . SER A 1 98 ? -9.106 15.259 -10.026 1.00 58.50 98 SER A CA 1
ATOM 801 C C . SER A 1 98 ? -8.341 16.139 -11.039 1.00 58.50 98 SER A C 1
ATOM 803 O O . SER A 1 98 ? -7.242 15.794 -11.461 1.00 58.50 98 SER A O 1
ATOM 805 N N . SER A 1 99 ? -8.873 17.308 -11.400 1.00 55.19 99 SER A N 1
ATOM 806 C CA . SER A 1 99 ? -8.239 18.356 -12.197 1.00 55.19 99 SER A CA 1
ATOM 807 C C . SER A 1 99 ? -7.403 19.382 -11.408 1.00 55.19 99 SER A C 1
ATOM 809 O O . SER A 1 99 ? -6.917 20.338 -12.018 1.00 55.19 99 SER A O 1
ATOM 811 N N . LEU A 1 100 ? -7.260 19.286 -10.078 1.00 50.31 100 LEU A N 1
ATOM 812 C CA . LEU A 1 100 ? -6.547 20.319 -9.314 1.00 50.31 100 LEU A CA 1
ATOM 813 C C . LEU A 1 100 ? -5.018 20.173 -9.418 1.00 50.31 100 LEU A C 1
ATOM 815 O O . LEU A 1 100 ? -4.373 19.438 -8.677 1.00 50.31 100 LEU A O 1
ATOM 819 N N . SER A 1 101 ? -4.466 20.942 -10.357 1.00 58.97 101 SER A N 1
ATOM 820 C CA . SER A 1 101 ? -3.054 21.278 -10.555 1.00 58.97 101 SER A CA 1
ATOM 821 C C . SER A 1 101 ? -2.321 21.552 -9.232 1.00 58.97 101 SER A C 1
ATOM 823 O O . SER A 1 101 ? -2.266 22.692 -8.764 1.00 58.97 101 SER A O 1
ATOM 825 N N . SER A 1 102 ? -1.693 20.532 -8.652 1.00 50.38 102 SER A N 1
ATOM 826 C CA . SER A 1 102 ? -0.638 20.745 -7.664 1.00 50.38 102 SER A CA 1
ATOM 827 C C . SER A 1 102 ? 0.665 21.046 -8.407 1.00 50.38 102 SER A C 1
ATOM 829 O O . SER A 1 102 ? 0.835 20.662 -9.564 1.00 50.38 102 SER A O 1
ATOM 831 N N . LYS A 1 103 ? 1.583 21.795 -7.790 1.00 55.47 103 LYS A N 1
ATOM 832 C CA . LYS A 1 103 ? 2.954 21.961 -8.293 1.00 55.47 103 LYS A CA 1
ATOM 833 C C . LYS A 1 103 ? 3.643 20.593 -8.239 1.00 55.47 103 LYS A C 1
ATOM 835 O O . LYS A 1 103 ? 4.377 20.311 -7.299 1.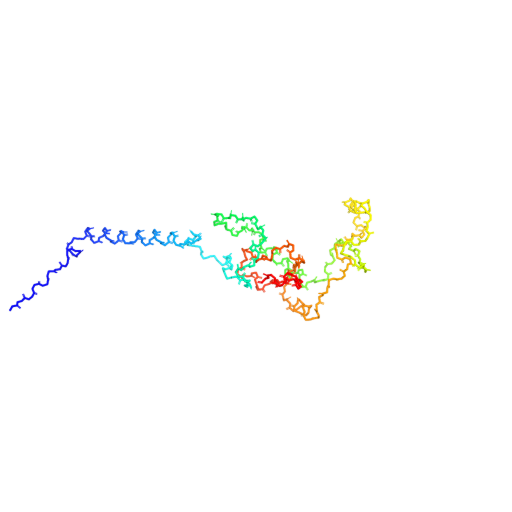00 55.47 103 LYS A O 1
ATOM 840 N N . GLU A 1 104 ? 3.326 19.727 -9.194 1.00 59.41 104 GLU A N 1
ATOM 841 C CA . GLU A 1 104 ? 3.817 18.361 -9.246 1.00 59.41 104 GLU A CA 1
ATOM 842 C C . GLU A 1 104 ? 5.334 18.387 -9.365 1.00 59.41 104 GLU A C 1
ATOM 844 O O . GLU A 1 104 ? 5.906 19.061 -10.231 1.00 59.41 104 GLU A O 1
ATOM 849 N N . LEU A 1 105 ? 5.990 17.607 -8.507 1.00 57.81 105 LEU A N 1
ATOM 850 C CA . LEU A 1 105 ? 7.307 17.090 -8.828 1.00 57.81 105 LEU A CA 1
ATOM 851 C C . LEU A 1 105 ? 7.175 16.411 -10.189 1.00 57.81 105 LEU A C 1
ATOM 853 O O . LEU A 1 105 ? 6.506 15.389 -10.325 1.00 57.81 105 LEU A O 1
ATOM 857 N N . LYS A 1 106 ? 7.762 17.015 -11.220 1.00 72.31 106 LYS A N 1
ATOM 858 C CA . LYS A 1 106 ? 7.733 16.420 -12.550 1.00 72.31 106 LYS A CA 1
ATOM 859 C C . LYS A 1 106 ? 8.625 15.193 -12.494 1.00 72.31 106 LYS A C 1
ATOM 861 O O . LYS A 1 106 ? 9.835 15.328 -12.352 1.00 72.31 106 LYS A O 1
ATOM 866 N N . TYR A 1 107 ? 8.057 14.002 -12.576 1.00 75.25 107 TYR A N 1
ATOM 867 C CA . TYR A 1 107 ? 8.872 12.801 -12.678 1.00 75.25 107 TYR A CA 1
ATOM 868 C C . TYR A 1 107 ? 9.329 12.609 -14.121 1.00 75.25 107 TYR A C 1
ATOM 870 O O . TYR A 1 107 ? 8.590 12.885 -15.067 1.00 75.25 107 TYR A O 1
ATOM 878 N N . MET A 1 108 ? 10.569 12.161 -14.302 1.00 76.38 108 MET A N 1
ATOM 879 C CA . MET A 1 108 ? 11.021 11.723 -15.618 1.00 76.38 108 MET A CA 1
ATOM 880 C C . MET A 1 108 ? 10.207 10.496 -16.019 1.00 76.38 108 MET A C 1
ATOM 882 O O . MET A 1 108 ? 10.210 9.495 -15.303 1.00 76.38 108 MET A O 1
ATOM 886 N N . GLN A 1 109 ? 9.555 10.549 -17.178 1.00 70.69 109 GLN A N 1
ATOM 887 C CA . GLN A 1 109 ? 8.921 9.368 -17.748 1.00 70.69 109 GLN A CA 1
ATOM 888 C C . GLN A 1 109 ? 10.022 8.431 -18.262 1.00 70.69 109 GLN A C 1
ATOM 890 O O . GLN A 1 109 ? 10.641 8.687 -19.296 1.00 70.69 109 GLN A O 1
ATOM 895 N N . GLY A 1 110 ? 10.310 7.366 -17.519 1.00 64.25 110 GLY A N 1
ATOM 896 C CA . GLY A 1 110 ? 11.286 6.362 -17.927 1.00 64.25 110 GLY A CA 1
ATOM 897 C C . GLY A 1 110 ? 10.690 5.349 -18.905 1.00 64.25 110 GLY A C 1
ATOM 898 O O . GLY A 1 110 ? 9.588 4.854 -18.700 1.00 64.25 110 GLY A O 1
ATOM 899 N N . LYS A 1 111 ? 11.438 5.027 -19.966 1.00 65.25 111 LYS A N 1
ATOM 900 C CA . LYS A 1 111 ? 11.324 3.769 -20.726 1.00 65.25 111 LYS A CA 1
ATOM 901 C C . LYS A 1 111 ? 12.665 3.042 -20.634 1.00 65.25 111 LYS A C 1
ATOM 903 O O . LYS A 1 111 ? 13.372 2.912 -21.628 1.00 65.25 111 LYS A O 1
ATOM 908 N N . ALA A 1 112 ? 13.073 2.699 -19.418 1.00 70.12 112 ALA A N 1
ATOM 909 C CA . ALA A 1 112 ? 14.329 2.003 -19.163 1.00 70.12 112 ALA A CA 1
ATOM 910 C C . ALA A 1 112 ? 14.074 0.538 -18.797 1.00 70.12 112 ALA A C 1
ATOM 912 O O . ALA A 1 112 ? 13.027 0.190 -18.255 1.00 70.12 112 ALA A O 1
ATOM 913 N N . ASP A 1 113 ? 15.071 -0.312 -19.033 1.00 71.00 113 ASP A N 1
ATOM 914 C CA . ASP A 1 113 ? 14.984 -1.742 -18.717 1.00 71.00 113 ASP A CA 1
ATOM 915 C C . ASP A 1 113 ? 15.196 -2.045 -17.223 1.00 71.00 113 ASP A C 1
ATOM 917 O O . ASP A 1 113 ? 14.947 -3.164 -16.768 1.00 71.00 113 ASP A O 1
ATOM 921 N N . SER A 1 114 ? 15.644 -1.056 -16.440 1.00 72.38 114 SER A N 1
ATOM 922 C CA . SER A 1 114 ? 15.943 -1.187 -15.011 1.00 72.38 114 SER A CA 1
ATOM 923 C C . SER A 1 114 ? 15.119 -0.231 -14.147 1.00 72.38 114 SER A C 1
ATOM 925 O O . SER A 1 114 ? 14.739 0.855 -14.579 1.00 72.38 114 SER A O 1
ATOM 927 N N . PHE A 1 115 ? 14.877 -0.638 -12.895 1.00 68.00 115 PHE A N 1
ATOM 928 C CA . PHE A 1 115 ? 14.094 0.096 -11.893 1.00 68.00 115 PHE A CA 1
ATOM 929 C C . PHE A 1 115 ? 14.578 1.553 -11.742 1.00 68.00 115 PHE A C 1
ATOM 931 O O . PHE A 1 115 ? 13.856 2.489 -12.060 1.00 68.00 115 PHE A O 1
ATOM 938 N N . GLY A 1 116 ? 15.847 1.761 -11.383 1.00 72.94 116 GLY A N 1
ATOM 939 C CA . GLY A 1 116 ? 16.398 3.096 -11.110 1.00 72.94 116 GLY A CA 1
ATOM 940 C C . GLY A 1 116 ? 17.173 3.752 -12.256 1.00 72.94 116 GLY A C 1
ATOM 941 O O . GLY A 1 116 ? 17.974 4.651 -11.970 1.00 72.94 116 GLY A O 1
ATOM 942 N N . GLY A 1 117 ? 17.031 3.256 -13.491 1.00 76.62 117 GLY A N 1
ATOM 943 C CA . GLY A 1 117 ? 17.806 3.694 -14.657 1.00 76.62 117 GLY A CA 1
ATOM 944 C C . GLY A 1 117 ? 19.318 3.460 -14.535 1.00 76.62 117 GLY A C 1
ATOM 945 O O . GLY A 1 117 ? 19.832 3.025 -13.501 1.00 76.62 117 GLY A O 1
ATOM 946 N N . ASN A 1 118 ? 20.063 3.776 -15.597 1.00 82.06 118 ASN A N 1
ATOM 947 C CA . ASN A 1 118 ? 21.526 3.669 -15.623 1.00 82.06 118 ASN A CA 1
ATOM 948 C C . ASN A 1 118 ? 22.207 5.023 -15.344 1.00 82.06 118 ASN A C 1
ATOM 950 O O . ASN A 1 118 ? 22.958 5.545 -16.166 1.00 82.06 118 ASN A O 1
ATOM 954 N N . PHE A 1 119 ? 21.891 5.635 -14.200 1.00 82.88 119 PHE A N 1
ATOM 955 C CA . PHE A 1 119 ? 22.500 6.905 -13.794 1.00 82.88 119 PHE A CA 1
ATOM 956 C C . PHE A 1 119 ? 23.774 6.710 -12.982 1.00 82.88 119 PHE A C 1
ATOM 958 O O . PHE A 1 119 ? 23.813 5.884 -12.062 1.00 82.88 119 PHE A O 1
ATOM 965 N N . SER A 1 120 ? 24.772 7.552 -13.259 1.00 86.81 120 SER A N 1
ATOM 966 C CA . SER A 1 120 ? 25.980 7.660 -12.442 1.00 86.81 120 SER A CA 1
ATOM 967 C C . SER A 1 120 ? 25.661 8.203 -11.045 1.00 86.81 120 SER A C 1
ATOM 969 O O . SER A 1 120 ? 24.700 8.950 -10.851 1.00 86.81 120 SER A O 1
ATOM 971 N N . THR A 1 121 ? 26.496 7.865 -10.060 1.00 86.44 121 THR A N 1
ATOM 972 C CA . THR A 1 121 ? 26.351 8.342 -8.674 1.00 86.44 121 THR A CA 1
ATOM 973 C C . THR A 1 121 ? 26.289 9.868 -8.592 1.00 86.44 121 THR A C 1
ATOM 975 O O . THR A 1 121 ? 25.432 10.404 -7.898 1.00 86.44 121 THR A O 1
ATOM 978 N N . GLN A 1 122 ? 27.130 10.572 -9.360 1.00 87.75 122 GLN A N 1
ATOM 979 C CA . GLN A 1 122 ? 27.144 12.038 -9.404 1.00 87.75 122 GLN A CA 1
ATOM 980 C C . GLN A 1 122 ? 25.796 12.608 -9.866 1.00 87.75 122 GLN A C 1
ATOM 982 O O . GLN A 1 122 ? 25.277 13.551 -9.272 1.00 87.75 122 GLN A O 1
ATOM 987 N N . MET A 1 123 ? 25.205 12.004 -10.902 1.00 82.94 123 MET A N 1
ATOM 988 C CA . MET A 1 123 ? 23.906 12.419 -11.424 1.00 82.94 123 MET A CA 1
ATOM 989 C C . MET A 1 123 ? 22.793 12.154 -10.403 1.00 82.94 123 MET A C 1
ATOM 991 O O . MET A 1 123 ? 21.973 13.033 -10.164 1.00 82.94 123 MET A O 1
ATOM 995 N N . ARG A 1 124 ? 22.813 11.000 -9.720 1.00 84.12 124 ARG A N 1
ATOM 996 C CA . ARG A 1 124 ? 21.865 10.693 -8.632 1.00 84.12 124 ARG A CA 1
ATOM 997 C C . ARG A 1 124 ? 21.937 11.725 -7.505 1.00 84.12 124 ARG A C 1
ATOM 999 O O . ARG A 1 124 ? 20.898 12.185 -7.047 1.00 84.12 124 ARG A O 1
ATOM 1006 N N . ILE A 1 125 ? 23.148 12.120 -7.102 1.00 84.50 125 ILE A N 1
ATOM 1007 C CA . ILE A 1 125 ? 23.360 13.124 -6.050 1.00 84.50 125 ILE A CA 1
ATOM 1008 C C . ILE A 1 125 ? 22.817 14.497 -6.474 1.00 84.50 125 ILE A C 1
ATOM 1010 O O . ILE A 1 125 ? 22.211 15.191 -5.661 1.00 84.50 125 ILE A O 1
ATOM 1014 N N . SER A 1 126 ? 22.962 14.866 -7.752 1.00 84.56 126 SER A N 1
ATOM 1015 C CA . SER A 1 126 ? 22.505 16.169 -8.259 1.00 84.56 126 SER A CA 1
ATOM 1016 C C . SER A 1 126 ? 20.991 16.400 -8.148 1.00 84.56 126 SER A C 1
ATOM 1018 O O . SER A 1 126 ? 20.557 17.547 -8.128 1.00 84.56 126 SER A O 1
ATOM 1020 N N . TYR A 1 127 ? 20.186 15.336 -8.026 1.00 80.06 127 TYR A N 1
ATOM 1021 C CA . TYR A 1 127 ? 18.733 15.449 -7.862 1.00 80.06 127 TYR A CA 1
ATOM 1022 C C . TYR A 1 127 ? 18.281 15.734 -6.421 1.00 80.06 127 TYR A C 1
ATOM 1024 O O . TYR A 1 127 ? 17.115 16.077 -6.233 1.00 80.06 127 TYR A O 1
ATOM 1032 N N . PHE A 1 128 ? 19.156 15.613 -5.412 1.00 78.94 128 PHE A N 1
ATOM 1033 C CA . PHE A 1 128 ? 18.786 15.900 -4.017 1.00 78.94 128 PHE A CA 1
ATOM 1034 C C . PHE A 1 128 ? 18.686 17.403 -3.719 1.00 78.94 128 PHE A C 1
ATOM 1036 O O . PHE A 1 128 ? 17.888 17.794 -2.871 1.00 78.94 128 PHE A O 1
ATOM 1043 N N . ASP A 1 129 ? 19.450 18.247 -4.418 1.00 72.75 129 ASP A N 1
ATOM 1044 C CA . ASP A 1 129 ? 19.448 19.707 -4.240 1.00 72.75 129 ASP A CA 1
ATOM 1045 C C . ASP A 1 129 ? 18.569 20.382 -5.306 1.00 72.75 129 ASP A C 1
ATOM 1047 O O . ASP A 1 129 ? 19.031 21.113 -6.183 1.00 72.75 129 ASP A O 1
ATOM 1051 N N . ASN A 1 130 ? 17.270 20.067 -5.294 1.00 64.75 130 ASN A N 1
ATOM 1052 C CA . ASN A 1 130 ? 16.319 20.604 -6.268 1.00 64.75 130 ASN A CA 1
ATOM 1053 C C . ASN A 1 130 ? 15.662 21.900 -5.763 1.00 64.75 130 ASN A C 1
ATOM 1055 O O . ASN A 1 130 ? 14.471 21.934 -5.462 1.00 64.75 130 ASN A O 1
ATOM 1059 N N . GLN A 1 131 ? 16.435 22.985 -5.670 1.00 61.75 131 GLN A N 1
ATOM 1060 C CA . GLN A 1 131 ? 15.930 24.287 -5.199 1.00 61.75 131 GLN A CA 1
ATOM 1061 C C . GLN A 1 131 ? 14.901 24.933 -6.141 1.00 61.75 131 GLN A C 1
ATOM 1063 O O . GLN A 1 131 ? 14.110 25.769 -5.709 1.00 61.75 131 GLN A O 1
ATOM 1068 N N . ASN A 1 132 ? 14.885 24.549 -7.421 1.00 59.88 132 ASN A N 1
ATOM 1069 C CA . ASN A 1 132 ? 14.145 25.275 -8.451 1.00 59.88 132 ASN A CA 1
ATOM 1070 C C . ASN A 1 132 ? 12.865 24.581 -8.942 1.00 59.88 132 ASN A C 1
ATOM 1072 O O . ASN A 1 132 ? 12.197 25.160 -9.790 1.00 59.88 132 ASN A O 1
ATOM 1076 N N . ASN A 1 133 ? 12.487 23.390 -8.449 1.00 60.22 133 ASN A N 1
ATOM 1077 C CA . ASN A 1 133 ? 11.259 22.649 -8.833 1.00 60.22 133 ASN A CA 1
ATOM 1078 C C . ASN A 1 133 ? 11.034 22.455 -10.358 1.00 60.22 133 ASN A C 1
ATOM 1080 O O . ASN A 1 133 ? 9.953 22.055 -10.788 1.00 60.22 133 ASN A O 1
ATOM 1084 N N . ILE A 1 134 ? 12.032 22.754 -11.197 1.00 61.44 134 ILE A N 1
ATOM 1085 C CA . ILE A 1 134 ? 11.936 22.740 -12.666 1.00 61.44 134 ILE A CA 1
ATOM 1086 C C . ILE A 1 134 ? 12.524 21.447 -13.238 1.00 61.44 134 ILE A C 1
ATOM 1088 O O . ILE A 1 134 ? 12.059 20.963 -14.271 1.00 61.44 134 ILE A O 1
ATOM 1092 N N . THR A 1 135 ? 13.535 20.872 -12.585 1.00 70.88 135 THR A N 1
ATOM 1093 C CA . THR A 1 135 ? 14.180 19.638 -13.035 1.00 70.88 135 THR A CA 1
ATOM 1094 C C . THR A 1 135 ? 13.288 18.443 -12.761 1.00 70.88 135 THR A C 1
ATOM 1096 O O . THR A 1 135 ? 12.840 18.224 -11.634 1.00 70.88 135 THR A O 1
ATOM 1099 N N . GLN A 1 136 ? 13.050 17.662 -13.817 1.00 76.75 136 GLN A N 1
ATOM 1100 C CA . GLN A 1 136 ? 12.359 16.395 -13.673 1.00 76.75 136 GLN A CA 1
ATOM 1101 C C . GLN A 1 136 ? 13.188 15.468 -12.782 1.00 76.75 136 GLN A C 1
ATOM 1103 O O . GLN A 1 136 ? 14.393 15.333 -12.991 1.00 76.75 136 GLN A O 1
ATOM 1108 N N . VAL A 1 137 ? 12.560 14.839 -11.796 1.00 78.06 137 VAL A N 1
ATOM 1109 C CA . VAL A 1 137 ? 13.227 13.911 -10.881 1.00 78.06 137 VAL A CA 1
ATOM 1110 C C . VAL A 1 137 ? 13.048 12.493 -11.421 1.00 78.06 137 VAL A C 1
ATOM 1112 O O . VAL A 1 137 ? 11.925 12.115 -11.759 1.00 78.06 137 VAL A O 1
ATOM 1115 N N . PRO A 1 138 ? 14.109 11.679 -11.535 1.00 76.12 138 PRO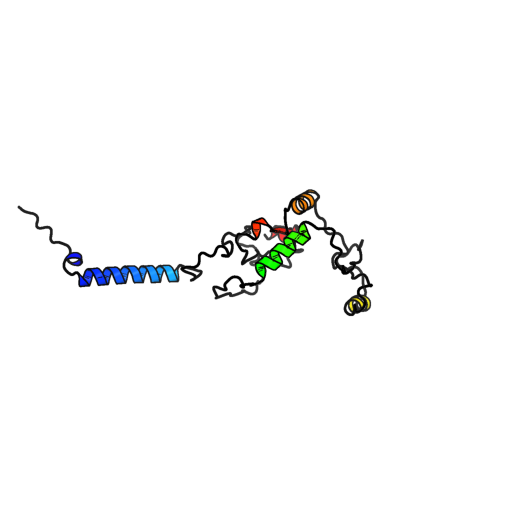 A N 1
ATOM 1116 C CA . PRO A 1 138 ? 13.940 10.280 -11.894 1.00 76.12 138 PRO A CA 1
ATOM 1117 C C . PRO A 1 138 ? 13.080 9.578 -10.838 1.00 76.12 138 PRO A C 1
ATOM 1119 O O . PRO A 1 138 ? 13.434 9.559 -9.658 1.00 76.12 138 PRO A O 1
ATOM 1122 N N . CYS A 1 139 ? 11.945 9.004 -11.243 1.00 70.00 139 CYS A N 1
ATOM 1123 C CA . CYS A 1 139 ? 11.214 8.101 -10.363 1.00 70.00 139 CYS A CA 1
ATOM 1124 C C . CYS A 1 139 ? 11.985 6.778 -10.261 1.00 70.00 139 CYS A C 1
ATOM 1126 O O . CYS A 1 139 ? 12.668 6.363 -11.198 1.00 70.00 139 CYS A O 1
ATOM 1128 N N . GLY A 1 140 ? 11.872 6.091 -9.124 1.00 64.50 140 GLY A N 1
ATOM 1129 C CA . GLY A 1 140 ? 12.465 4.763 -8.944 1.00 64.50 140 GLY A CA 1
ATOM 1130 C C . GLY A 1 140 ? 11.872 3.684 -9.859 1.00 64.50 140 GLY A C 1
ATOM 1131 O O . GLY A 1 140 ? 12.335 2.561 -9.807 1.00 64.50 140 GLY A O 1
ATOM 1132 N N . PHE A 1 141 ? 10.872 4.002 -10.687 1.00 64.94 141 PHE A N 1
ATOM 1133 C CA . PHE A 1 141 ? 10.181 3.075 -11.585 1.00 64.94 141 PHE A CA 1
ATOM 1134 C C . PHE A 1 141 ? 10.368 3.498 -13.046 1.00 64.94 141 PHE A C 1
ATOM 1136 O O . PHE A 1 141 ? 9.422 3.844 -13.746 1.00 64.94 141 PHE A O 1
ATOM 1143 N N . MET A 1 142 ? 11.614 3.503 -13.518 1.00 70.12 142 MET A N 1
ATOM 1144 C CA . MET A 1 142 ? 11.918 3.813 -14.922 1.00 70.12 142 MET A CA 1
ATOM 1145 C C . MET A 1 142 ? 11.559 2.682 -15.877 1.00 70.12 142 MET A C 1
ATOM 1147 O O . MET A 1 142 ? 11.411 2.911 -17.078 1.00 70.12 142 MET A O 1
ATOM 1151 N N . LYS A 1 143 ? 11.408 1.478 -15.330 1.00 73.31 143 LYS A N 1
ATOM 1152 C CA . LYS A 1 143 ? 10.699 0.374 -15.955 1.00 73.31 143 LYS A CA 1
ATOM 1153 C C . LYS A 1 143 ? 9.240 0.437 -15.521 1.00 73.31 143 LYS A C 1
ATOM 1155 O O . LYS A 1 143 ? 8.966 0.506 -14.323 1.00 73.31 143 LYS A O 1
ATOM 1160 N N . ASN A 1 144 ? 8.326 0.366 -16.487 1.00 72.88 144 ASN A N 1
ATOM 1161 C CA . ASN A 1 144 ? 6.896 0.313 -16.201 1.00 72.88 144 ASN A CA 1
ATOM 1162 C C . ASN A 1 144 ? 6.581 -0.858 -15.267 1.00 72.88 144 ASN A C 1
ATOM 1164 O O . ASN A 1 144 ? 7.031 -1.985 -15.490 1.00 72.88 144 ASN A O 1
ATOM 1168 N N . PHE A 1 145 ? 5.780 -0.577 -14.244 1.00 76.38 145 PHE A N 1
ATOM 1169 C CA . PHE A 1 145 ? 5.198 -1.613 -13.412 1.00 76.38 145 PHE A CA 1
ATOM 1170 C C . PHE A 1 145 ? 4.120 -2.345 -14.224 1.00 76.38 145 PHE A C 1
ATOM 1172 O O . PHE A 1 145 ? 3.238 -1.675 -14.766 1.00 76.38 145 PHE A O 1
ATOM 1179 N N . PRO A 1 146 ? 4.172 -3.681 -14.352 1.00 80.56 146 PRO A N 1
ATOM 1180 C CA . PRO A 1 146 ? 3.148 -4.421 -15.074 1.00 80.56 146 PRO A CA 1
ATOM 1181 C C . PRO A 1 146 ? 1.878 -4.491 -14.218 1.00 80.56 146 PRO A C 1
ATOM 1183 O O . PRO A 1 146 ? 1.777 -5.315 -13.316 1.00 80.56 146 PRO A O 1
ATOM 1186 N N . ILE A 1 147 ? 0.928 -3.599 -14.482 1.00 86.50 147 ILE A N 1
ATOM 1187 C CA . ILE A 1 147 ? -0.418 -3.635 -13.902 1.00 86.50 147 ILE A CA 1
ATOM 1188 C C . ILE A 1 147 ? -1.327 -4.264 -14.955 1.00 86.50 147 ILE A C 1
ATOM 1190 O O . ILE A 1 147 ? -1.301 -3.835 -16.109 1.00 86.50 147 ILE A O 1
ATOM 1194 N N . SER A 1 148 ? -2.075 -5.306 -14.589 1.00 90.31 148 SER A N 1
ATOM 1195 C CA . SER A 1 148 ? -3.027 -5.918 -15.518 1.00 90.31 148 SER A CA 1
ATOM 1196 C C . SER A 1 148 ? -4.217 -4.988 -15.761 1.00 90.31 148 SER A C 1
ATOM 1198 O O . SER A 1 148 ? -4.586 -4.214 -14.877 1.00 90.31 148 SER A O 1
ATOM 1200 N N . ASP A 1 149 ? -4.870 -5.101 -16.920 1.00 93.19 149 ASP A N 1
ATOM 1201 C CA . ASP A 1 149 ? -6.080 -4.319 -17.212 1.00 93.19 149 ASP A CA 1
ATOM 1202 C C . ASP A 1 149 ? -7.163 -4.543 -16.141 1.00 93.19 149 ASP A C 1
ATOM 1204 O O . ASP A 1 149 ? -7.859 -3.612 -15.748 1.00 93.19 149 ASP A O 1
ATOM 1208 N N . SER A 1 150 ? -7.276 -5.765 -15.606 1.00 94.56 150 SER A N 1
ATOM 1209 C CA . SER A 1 150 ? -8.208 -6.072 -14.518 1.00 94.56 150 SER A CA 1
ATOM 1210 C C . SER A 1 150 ? -7.866 -5.357 -13.214 1.00 94.56 150 SER A C 1
ATOM 1212 O O . SER A 1 150 ? -8.773 -4.852 -12.554 1.00 94.56 150 SER A O 1
ATOM 1214 N N . ASP A 1 151 ? -6.584 -5.287 -12.845 1.00 92.62 151 ASP A N 1
ATOM 1215 C CA . ASP A 1 151 ? -6.159 -4.577 -11.634 1.00 92.62 151 ASP A CA 1
ATOM 1216 C C . ASP A 1 151 ? -6.345 -3.072 -11.804 1.00 92.62 151 ASP A C 1
ATOM 1218 O O . ASP A 1 151 ? -6.780 -2.392 -10.878 1.00 92.62 151 ASP A O 1
ATOM 1222 N N . GLN A 1 152 ? -6.058 -2.554 -13.001 1.00 91.56 152 GLN A N 1
ATOM 1223 C CA . GLN A 1 152 ? -6.302 -1.160 -13.336 1.00 91.56 152 GLN A CA 1
ATOM 1224 C C . GLN A 1 152 ? -7.786 -0.816 -13.194 1.00 91.56 152 GLN A C 1
ATOM 1226 O O . GLN A 1 152 ? -8.117 0.124 -12.477 1.00 91.56 152 GLN A O 1
ATOM 1231 N N . ILE A 1 153 ? -8.677 -1.607 -13.797 1.00 94.44 153 ILE A N 1
ATOM 1232 C CA . ILE A 1 153 ? -10.127 -1.410 -13.682 1.00 94.44 153 ILE A CA 1
ATOM 1233 C C . ILE A 1 153 ? -10.567 -1.496 -12.216 1.00 94.44 153 ILE A C 1
ATOM 1235 O O . ILE A 1 153 ? -11.344 -0.662 -11.761 1.00 94.44 153 ILE A O 1
ATOM 1239 N N . ALA A 1 154 ? -10.055 -2.460 -11.446 1.00 93.88 154 ALA A N 1
ATOM 1240 C CA . ALA A 1 154 ? -10.391 -2.589 -10.029 1.00 93.88 154 ALA A CA 1
ATOM 1241 C C . ALA A 1 154 ? -9.949 -1.366 -9.206 1.00 93.88 154 ALA A C 1
ATOM 1243 O O . ALA A 1 154 ? -10.680 -0.929 -8.316 1.00 93.88 154 ALA A O 1
ATOM 1244 N N . MET A 1 155 ? -8.777 -0.797 -9.503 1.00 92.38 155 MET A N 1
ATOM 1245 C CA . MET A 1 155 ? -8.312 0.446 -8.881 1.00 92.38 155 MET A CA 1
ATOM 1246 C C . MET A 1 155 ? -9.164 1.648 -9.306 1.00 92.38 155 MET A C 1
ATOM 1248 O O . MET A 1 155 ? -9.526 2.458 -8.458 1.00 92.38 155 MET A O 1
ATOM 1252 N N . GLU A 1 156 ? -9.520 1.757 -10.587 1.00 90.31 156 GLU A N 1
ATOM 1253 C CA . GLU A 1 156 ? -10.360 2.838 -11.124 1.00 90.31 156 GLU A CA 1
ATOM 1254 C C . GLU A 1 156 ? -11.797 2.794 -10.585 1.00 90.31 156 GLU A C 1
ATOM 1256 O O . GLU A 1 156 ? -12.416 3.837 -10.395 1.00 90.31 156 GLU A O 1
ATOM 1261 N N . MET A 1 157 ? -12.317 1.600 -10.288 1.00 91.62 157 MET A N 1
ATOM 1262 C CA . MET A 1 157 ? -13.624 1.403 -9.653 1.00 91.62 157 MET A CA 1
ATOM 1263 C C . MET A 1 157 ? -13.637 1.724 -8.151 1.00 91.62 157 MET A C 1
ATOM 1265 O O . MET A 1 157 ? -14.690 1.636 -7.519 1.00 91.62 157 MET A O 1
ATOM 1269 N N . CYS A 1 158 ? -12.496 2.063 -7.547 1.00 90.38 158 CYS A N 1
ATOM 1270 C CA . CYS A 1 158 ? -12.463 2.470 -6.152 1.00 90.38 158 CYS A CA 1
ATOM 1271 C C . CYS A 1 158 ? -13.076 3.868 -5.981 1.00 90.38 158 CYS A C 1
ATOM 1273 O O . CYS A 1 158 ? -12.475 4.869 -6.370 1.00 90.38 158 CYS A O 1
ATOM 1275 N N . ASP A 1 159 ? -14.228 3.950 -5.313 1.00 84.69 159 ASP A N 1
ATOM 1276 C CA . ASP A 1 159 ? -14.915 5.207 -4.983 1.00 84.69 159 ASP A CA 1
ATOM 1277 C C . ASP A 1 159 ? -14.224 5.968 -3.826 1.00 84.69 159 ASP A C 1
ATOM 1279 O O . ASP A 1 159 ? -14.835 6.316 -2.811 1.00 84.69 159 ASP A O 1
ATOM 1283 N N . GLY A 1 160 ? -12.916 6.220 -3.941 1.00 86.88 160 GLY A N 1
ATOM 1284 C CA . GLY A 1 160 ? -12.136 6.851 -2.882 1.00 86.88 160 GLY A CA 1
ATOM 1285 C C . GLY A 1 160 ? -10.633 6.908 -3.139 1.00 86.88 160 GLY A C 1
ATOM 1286 O O . GLY A 1 160 ? -10.179 7.328 -4.201 1.00 86.88 160 GLY A O 1
ATOM 1287 N N . VAL A 1 161 ? -9.847 6.559 -2.121 1.00 88.12 161 VAL A N 1
ATOM 1288 C CA . VAL A 1 161 ? -8.381 6.580 -2.173 1.00 88.12 161 VAL A CA 1
ATOM 1289 C C . VAL A 1 161 ? -7.857 5.185 -2.468 1.00 88.12 161 VAL A C 1
ATOM 1291 O O . VAL A 1 161 ? -8.125 4.236 -1.732 1.00 88.12 161 VAL A O 1
ATOM 1294 N N . VAL A 1 162 ? -7.033 5.073 -3.502 1.00 90.25 162 VAL A N 1
ATOM 1295 C CA . VAL A 1 162 ? -6.299 3.846 -3.798 1.00 90.25 162 VAL A CA 1
ATOM 1296 C C . VAL A 1 162 ? -4.939 3.905 -3.107 1.00 90.25 162 VAL A C 1
ATOM 1298 O O . VAL A 1 162 ? -4.132 4.797 -3.364 1.00 90.25 162 VAL A O 1
ATOM 1301 N N . VAL A 1 163 ? -4.682 2.952 -2.213 1.00 90.19 163 VAL A N 1
ATOM 1302 C CA . VAL A 1 163 ? -3.385 2.778 -1.552 1.00 90.19 163 VAL A CA 1
ATOM 1303 C C . VAL A 1 163 ? -2.707 1.561 -2.155 1.00 90.19 163 VAL A C 1
ATOM 1305 O O . VAL A 1 163 ? -3.153 0.431 -1.955 1.00 90.19 163 VAL A O 1
ATOM 1308 N N . VAL A 1 164 ? -1.614 1.799 -2.877 1.00 88.44 164 VAL A N 1
ATOM 1309 C CA . VAL A 1 164 ? -0.846 0.751 -3.552 1.00 88.44 164 VAL A CA 1
ATOM 1310 C C . VAL A 1 164 ? 0.476 0.518 -2.837 1.00 88.44 164 VAL A C 1
ATOM 1312 O O . VAL A 1 164 ? 1.190 1.458 -2.488 1.00 88.44 164 VAL A O 1
ATOM 1315 N N . SER A 1 165 ? 0.827 -0.748 -2.663 1.00 87.69 165 SER A N 1
ATOM 1316 C CA . SER A 1 165 ? 2.166 -1.177 -2.279 1.00 87.69 165 SER A CA 1
ATOM 1317 C C . SER A 1 165 ? 2.617 -2.328 -3.175 1.00 87.69 165 SER A C 1
ATOM 1319 O O . SER A 1 165 ? 1.797 -2.980 -3.823 1.00 87.69 165 SER A O 1
ATOM 1321 N N . ALA A 1 166 ? 3.925 -2.559 -3.238 1.00 86.81 166 ALA A N 1
ATOM 1322 C CA . ALA A 1 166 ? 4.495 -3.661 -3.991 1.00 86.81 166 ALA A CA 1
ATOM 1323 C C . ALA A 1 166 ? 5.680 -4.271 -3.243 1.00 86.81 166 ALA A C 1
ATOM 1325 O O . ALA A 1 166 ? 6.482 -3.542 -2.655 1.00 86.81 166 ALA A O 1
ATOM 1326 N N . ILE A 1 167 ? 5.795 -5.596 -3.295 1.00 85.25 167 ILE A N 1
ATOM 1327 C CA . ILE A 1 167 ? 6.922 -6.352 -2.746 1.00 85.25 167 ILE A CA 1
ATOM 1328 C C . ILE A 1 167 ? 7.467 -7.262 -3.836 1.00 85.25 167 ILE A C 1
ATOM 1330 O O . ILE A 1 167 ? 6.715 -7.938 -4.532 1.00 85.25 167 ILE A O 1
ATOM 1334 N N . PHE A 1 168 ? 8.789 -7.280 -3.960 1.00 83.00 168 PHE A N 1
ATOM 1335 C CA . PHE A 1 168 ? 9.481 -8.059 -4.971 1.00 83.00 168 PHE A CA 1
ATOM 1336 C C . PHE A 1 168 ? 10.573 -8.915 -4.362 1.00 83.00 168 PHE A C 1
ATOM 1338 O O . PHE A 1 168 ? 11.242 -8.503 -3.407 1.00 83.00 168 PHE A O 1
ATOM 1345 N N . ASN A 1 169 ? 10.792 -10.072 -4.987 1.00 82.88 169 ASN A N 1
ATOM 1346 C CA . ASN A 1 169 ? 11.918 -10.954 -4.732 1.00 82.88 169 ASN A CA 1
ATOM 1347 C C . ASN A 1 169 ? 12.030 -11.379 -3.258 1.00 82.88 169 ASN A C 1
ATOM 1349 O O . ASN A 1 169 ? 13.126 -11.561 -2.730 1.00 82.88 169 ASN A O 1
ATOM 1353 N N . ASP A 1 170 ? 10.886 -11.489 -2.577 1.00 81.69 170 ASP A N 1
ATOM 1354 C CA . ASP A 1 170 ? 10.782 -11.917 -1.185 1.00 81.69 170 ASP A CA 1
ATOM 1355 C C . ASP A 1 170 ? 11.631 -11.074 -0.202 1.00 81.69 170 ASP A C 1
ATOM 1357 O O . ASP A 1 170 ? 11.956 -11.525 0.895 1.00 81.69 170 ASP A O 1
ATOM 1361 N N . HIS A 1 171 ? 11.968 -9.821 -0.531 1.00 82.19 171 HIS A N 1
ATOM 1362 C CA . HIS A 1 171 ? 12.810 -8.994 0.345 1.00 82.19 171 HIS A CA 1
ATOM 1363 C C . HIS A 1 171 ? 12.084 -8.506 1.604 1.00 82.19 171 HIS A C 1
ATOM 1365 O O . HIS A 1 171 ? 12.671 -8.485 2.686 1.00 82.19 171 HIS A O 1
ATOM 1371 N N . ASP A 1 172 ? 10.795 -8.185 1.483 1.00 81.69 172 ASP A N 1
ATOM 1372 C CA . ASP A 1 172 ? 9.972 -7.679 2.580 1.00 81.69 172 ASP A CA 1
ATOM 1373 C C . ASP A 1 172 ? 8.880 -8.673 2.987 1.00 81.69 172 ASP A C 1
ATOM 1375 O O . ASP A 1 172 ? 8.482 -9.562 2.232 1.00 81.69 172 ASP A O 1
ATOM 1379 N N . LYS A 1 173 ? 8.379 -8.542 4.218 1.00 79.38 173 LYS A N 1
ATOM 1380 C CA . LYS A 1 173 ? 7.152 -9.234 4.636 1.00 79.38 173 LYS A CA 1
ATOM 1381 C C . LYS A 1 173 ? 5.942 -8.418 4.214 1.00 79.38 173 LYS A C 1
ATOM 1383 O O . LYS A 1 173 ? 5.870 -7.237 4.553 1.00 79.38 173 LYS A O 1
ATOM 1388 N N . ILE A 1 174 ? 4.947 -9.069 3.618 1.00 80.75 174 ILE A N 1
ATOM 1389 C CA . ILE A 1 174 ? 3.614 -8.490 3.479 1.00 80.75 174 ILE A CA 1
ATOM 1390 C C . ILE A 1 174 ? 3.065 -8.249 4.885 1.00 80.75 174 ILE A C 1
ATOM 1392 O O . ILE A 1 174 ? 2.993 -9.157 5.717 1.00 80.75 174 ILE A O 1
ATOM 1396 N N . ARG A 1 175 ? 2.696 -7.000 5.165 1.00 77.38 175 ARG A N 1
ATOM 1397 C CA . ARG A 1 175 ? 2.102 -6.597 6.440 1.00 77.38 175 ARG A CA 1
ATOM 1398 C C . ARG A 1 175 ? 0.679 -6.142 6.212 1.00 77.38 175 ARG A C 1
ATOM 1400 O O . ARG A 1 175 ? 0.407 -5.355 5.312 1.00 77.38 175 ARG A O 1
ATOM 1407 N N . GLN A 1 176 ? -0.214 -6.599 7.079 1.00 76.94 176 GLN A N 1
ATOM 1408 C CA . GLN A 1 176 ? -1.557 -6.048 7.136 1.00 76.94 176 GLN A CA 1
ATOM 1409 C C . GLN A 1 176 ? -1.511 -4.637 7.722 1.00 76.94 176 GLN A C 1
ATOM 1411 O O . GLN A 1 176 ? -0.810 -4.423 8.723 1.00 76.94 176 GLN A O 1
ATOM 1416 N N . PRO A 1 177 ? -2.267 -3.685 7.154 1.00 76.88 177 PRO A N 1
ATOM 1417 C CA . PRO A 1 177 ? -2.471 -2.410 7.806 1.00 76.88 177 PRO A CA 1
ATOM 1418 C C . PRO A 1 177 ? -3.129 -2.649 9.170 1.00 76.88 177 PRO A C 1
ATOM 1420 O O . PRO A 1 177 ? -4.112 -3.377 9.292 1.00 76.88 177 PRO A O 1
ATOM 1423 N N . ARG A 1 178 ? -2.562 -2.052 10.218 1.00 73.56 178 ARG A N 1
ATOM 1424 C CA . ARG A 1 178 ? -3.090 -2.124 11.586 1.00 73.56 178 ARG A CA 1
ATOM 1425 C C . ARG A 1 178 ? -3.642 -0.769 11.990 1.00 73.56 178 ARG A C 1
ATOM 1427 O O . ARG A 1 178 ? -3.143 0.257 11.540 1.00 73.56 178 ARG A O 1
ATOM 1434 N N . GLY A 1 179 ? -4.614 -0.758 12.899 1.00 71.12 179 GLY A N 1
ATOM 1435 C CA . GLY A 1 179 ? -5.163 0.500 13.408 1.00 71.12 179 GLY A CA 1
ATOM 1436 C C . GLY A 1 179 ? -6.210 1.144 12.493 1.00 71.12 179 GLY A C 1
ATOM 1437 O O . GLY A 1 179 ? -6.520 2.314 12.685 1.00 71.12 179 GLY A O 1
ATOM 1438 N N . LEU A 1 180 ? -6.720 0.420 11.490 1.00 75.44 180 LEU A N 1
ATOM 1439 C CA . LEU A 1 180 ? -7.692 0.958 10.539 1.00 75.44 180 LEU A CA 1
ATOM 1440 C C . LEU A 1 180 ? -9.045 1.164 11.211 1.00 75.44 180 LEU A C 1
ATOM 1442 O O . LEU A 1 180 ? -9.626 0.200 11.703 1.00 75.44 180 LEU A O 1
ATOM 1446 N N . GLY A 1 181 ? -9.562 2.391 11.194 1.00 73.12 181 GLY A N 1
ATOM 1447 C CA . GLY A 1 181 ? -10.914 2.662 11.672 1.00 73.12 181 GLY A CA 1
ATOM 1448 C C . GLY A 1 181 ? -11.961 1.965 10.801 1.00 73.12 181 GLY A C 1
ATOM 1449 O O . GLY A 1 181 ? -11.754 1.762 9.605 1.00 73.12 181 GLY A O 1
ATOM 1450 N N . SER A 1 182 ? -13.113 1.640 11.386 1.00 72.44 182 SER A N 1
ATOM 1451 C CA . SER A 1 182 ? -14.226 0.969 10.689 1.00 72.44 182 SER A CA 1
ATOM 1452 C C . SER A 1 182 ? -14.641 1.654 9.375 1.00 72.44 182 SER A C 1
ATOM 1454 O O . SER A 1 182 ? -14.969 0.982 8.405 1.00 72.44 182 SER A O 1
ATOM 1456 N N . LYS A 1 183 ? -14.558 2.990 9.319 1.00 75.19 183 LYS A N 1
ATOM 1457 C CA . LYS A 1 183 ? -14.888 3.819 8.148 1.00 75.19 183 LYS A CA 1
ATOM 1458 C C . LYS A 1 183 ? -13.795 3.930 7.091 1.00 75.19 183 LYS A C 1
ATOM 1460 O O . LYS A 1 183 ? -14.045 4.486 6.023 1.00 75.19 183 LYS A O 1
ATOM 1465 N N . THR A 1 184 ? -12.593 3.426 7.362 1.00 80.19 184 THR A N 1
ATOM 1466 C CA . THR A 1 184 ? -11.495 3.482 6.393 1.00 80.19 184 THR A CA 1
ATOM 1467 C C . THR A 1 184 ? -11.799 2.620 5.172 1.00 80.19 184 THR A C 1
ATOM 1469 O O . THR A 1 184 ? -11.577 3.077 4.058 1.00 80.19 184 THR A O 1
ATOM 1472 N N . LEU A 1 185 ? -12.369 1.427 5.358 1.00 81.88 185 LEU A N 1
ATOM 1473 C CA . LEU A 1 185 ? -12.692 0.533 4.240 1.00 81.88 185 LEU A CA 1
ATOM 1474 C C . LEU A 1 185 ? -13.840 1.038 3.356 1.00 81.88 185 LEU A C 1
ATOM 1476 O O . LEU A 1 185 ? -13.927 0.626 2.208 1.00 81.88 185 LEU A O 1
ATOM 1480 N N . ASP A 1 186 ? -14.672 1.958 3.855 1.00 84.38 186 ASP A N 1
ATOM 1481 C CA . ASP A 1 186 ? -15.730 2.589 3.054 1.00 84.38 186 ASP A CA 1
ATOM 1482 C C . ASP A 1 186 ? -15.153 3.551 1.994 1.00 84.38 186 ASP A C 1
ATOM 1484 O O . ASP A 1 186 ? -15.857 3.914 1.060 1.00 84.38 186 ASP A O 1
ATOM 1488 N N . ASN A 1 187 ? -13.905 4.016 2.157 1.00 84.56 187 ASN A N 1
ATOM 1489 C CA . ASN A 1 187 ? -13.316 5.080 1.330 1.00 84.56 187 ASN A CA 1
ATOM 1490 C C . ASN A 1 187 ? -11.912 4.754 0.796 1.00 84.56 187 ASN A C 1
ATOM 1492 O O . ASN A 1 187 ? -11.321 5.591 0.115 1.00 84.56 187 ASN A O 1
ATOM 1496 N N . VAL A 1 188 ? -11.322 3.613 1.163 1.00 88.19 188 VAL A N 1
ATOM 1497 C CA . VAL A 1 188 ? -9.932 3.281 0.829 1.00 88.19 188 VAL A CA 1
ATOM 1498 C C . VAL A 1 188 ? -9.834 1.850 0.322 1.00 88.19 188 VAL A C 1
ATOM 1500 O O . VAL A 1 188 ? -10.186 0.913 1.039 1.00 88.19 188 VAL A O 1
ATOM 1503 N N . CYS A 1 189 ? -9.278 1.684 -0.876 1.00 91.00 189 CYS A N 1
ATOM 1504 C CA . CYS A 1 189 ? -8.982 0.382 -1.462 1.00 91.00 189 CYS A CA 1
ATOM 1505 C C . CYS A 1 189 ? -7.481 0.110 -1.381 1.00 91.00 189 CYS A C 1
ATOM 1507 O O . CYS A 1 189 ? -6.665 0.905 -1.852 1.00 91.00 189 CYS A O 1
ATOM 1509 N N . PHE A 1 190 ? -7.114 -1.016 -0.776 1.00 90.06 190 PHE A N 1
ATOM 1510 C CA . PHE A 1 190 ? -5.722 -1.422 -0.616 1.00 90.06 190 PHE A CA 1
ATOM 1511 C C . PHE A 1 190 ? -5.353 -2.453 -1.679 1.00 90.06 190 PHE A C 1
ATOM 1513 O O . PHE A 1 190 ? -5.980 -3.507 -1.755 1.00 90.06 190 PHE A O 1
ATOM 1520 N N . PHE A 1 191 ? -4.301 -2.172 -2.443 1.00 90.50 191 PHE A N 1
ATOM 1521 C CA . PHE A 1 191 ? -3.733 -3.085 -3.430 1.00 90.50 191 PHE A CA 1
ATOM 1522 C C . PHE A 1 191 ? -2.285 -3.401 -3.058 1.00 90.50 191 PHE A C 1
ATOM 1524 O O . PHE A 1 191 ? -1.492 -2.509 -2.751 1.00 90.50 191 PHE A O 1
ATOM 1531 N N . MET A 1 192 ? -1.945 -4.686 -3.072 1.00 89.38 192 MET A N 1
ATOM 1532 C CA . MET A 1 192 ? -0.595 -5.178 -2.821 1.00 89.38 192 MET A CA 1
ATOM 1533 C C . MET A 1 192 ? -0.171 -6.017 -4.018 1.00 89.38 192 MET A C 1
ATOM 1535 O O . MET A 1 192 ? -0.703 -7.104 -4.226 1.00 89.38 192 MET A O 1
ATOM 1539 N N . PHE A 1 193 ? 0.787 -5.520 -4.790 1.00 89.31 193 PHE A N 1
ATOM 1540 C CA . PHE A 1 193 ? 1.349 -6.267 -5.905 1.00 89.31 193 PHE A CA 1
ATOM 1541 C C . PHE A 1 193 ? 2.549 -7.092 -5.442 1.00 89.31 193 PHE A C 1
ATOM 1543 O O . PHE A 1 193 ? 3.455 -6.575 -4.784 1.00 89.31 193 PHE A O 1
ATOM 1550 N N . ILE A 1 194 ? 2.568 -8.372 -5.798 1.00 87.44 194 ILE A N 1
ATOM 1551 C CA . ILE A 1 194 ? 3.642 -9.299 -5.437 1.00 87.44 194 ILE A CA 1
ATOM 1552 C C . ILE A 1 194 ? 4.086 -10.100 -6.652 1.00 87.44 194 ILE A C 1
ATOM 1554 O O . ILE A 1 194 ? 3.277 -10.405 -7.527 1.00 87.44 194 ILE A O 1
ATOM 1558 N N . ASP A 1 195 ? 5.373 -10.427 -6.717 1.00 86.50 195 ASP A N 1
ATOM 1559 C CA . ASP A 1 195 ? 5.902 -11.342 -7.725 1.00 86.50 195 ASP A CA 1
ATOM 1560 C C . ASP A 1 195 ? 5.712 -12.808 -7.330 1.00 86.50 195 ASP A C 1
ATOM 1562 O O . ASP A 1 195 ? 5.449 -13.136 -6.173 1.00 86.50 195 ASP A O 1
ATOM 1566 N N . GLU A 1 196 ? 5.902 -13.705 -8.298 1.00 87.56 196 GLU A N 1
ATOM 1567 C CA . GLU A 1 196 ? 5.807 -15.156 -8.093 1.00 87.56 196 GLU A CA 1
ATOM 1568 C C . GLU A 1 196 ? 6.732 -15.646 -6.973 1.00 87.56 196 GLU A C 1
ATOM 1570 O O . GLU A 1 196 ? 6.344 -16.502 -6.181 1.00 87.56 196 GLU A O 1
ATOM 1575 N N . THR A 1 197 ? 7.930 -15.060 -6.864 1.00 86.62 197 THR A N 1
ATOM 1576 C CA . THR A 1 197 ? 8.884 -15.369 -5.794 1.00 86.62 197 THR A CA 1
ATOM 1577 C C . THR A 1 197 ? 8.279 -15.097 -4.423 1.00 86.62 197 THR A C 1
ATOM 1579 O O . THR A 1 197 ? 8.347 -15.955 -3.550 1.00 86.62 197 THR A O 1
ATOM 1582 N N . THR A 1 198 ? 7.674 -13.921 -4.222 1.00 85.38 198 THR A N 1
ATOM 1583 C CA . THR A 1 198 ? 7.029 -13.566 -2.951 1.00 85.38 198 THR A CA 1
ATOM 1584 C C . THR A 1 198 ? 5.763 -14.397 -2.724 1.00 85.38 198 THR A C 1
ATOM 1586 O O . THR A 1 198 ? 5.540 -14.855 -1.605 1.00 85.38 198 THR A O 1
ATOM 1589 N N . LEU A 1 199 ? 4.971 -14.643 -3.777 1.00 85.50 199 LEU A N 1
ATOM 1590 C CA . LEU A 1 199 ? 3.746 -15.447 -3.713 1.00 85.50 199 LEU A CA 1
ATOM 1591 C C . LEU A 1 199 ? 4.016 -16.894 -3.276 1.00 85.50 199 LEU A C 1
ATOM 1593 O O . LEU A 1 199 ? 3.237 -17.464 -2.523 1.00 85.50 199 LEU A O 1
ATOM 1597 N N . HIS A 1 200 ? 5.126 -17.492 -3.716 1.00 83.38 200 HIS A N 1
ATOM 1598 C CA . HIS A 1 200 ? 5.503 -18.854 -3.329 1.00 83.38 200 HIS A CA 1
ATOM 1599 C C . HIS A 1 200 ? 5.660 -19.025 -1.806 1.00 83.38 200 HIS A C 1
ATOM 1601 O O . HIS A 1 200 ? 5.502 -20.128 -1.282 1.00 83.38 200 HIS A O 1
ATOM 1607 N N . TRP A 1 201 ? 5.991 -17.950 -1.087 1.00 73.56 201 TRP A N 1
ATOM 1608 C CA . TRP A 1 201 ? 6.219 -18.002 0.354 1.00 73.56 201 TRP A CA 1
ATOM 1609 C C . TRP A 1 201 ? 5.002 -17.597 1.191 1.00 73.56 201 TRP A C 1
ATOM 1611 O O . TRP A 1 201 ? 4.957 -17.981 2.361 1.00 73.56 201 TRP A O 1
ATOM 1621 N N . THR A 1 202 ? 4.049 -16.843 0.631 1.00 70.56 202 THR A N 1
ATOM 1622 C CA . THR A 1 202 ? 2.828 -16.351 1.313 1.00 70.56 202 THR A CA 1
ATOM 1623 C C . THR A 1 202 ? 1.734 -17.393 1.448 1.00 70.56 202 THR A C 1
ATOM 1625 O O . THR A 1 202 ? 1.137 -17.462 2.550 1.00 70.56 202 THR A O 1
#

InterPro domains:
  IPR006852 Alkaline ceramidase TOD1/Probable hexosyltransferase MUCI70 [PTHR12956] (9-200)
  IPR048354 TOD1/MUCI70, glycosyltransferase-like domain [PF04765] (108-200)

pLDDT: mean 73.37, std 13.72, range [39.81, 94.56]

Secondary structure (DSSP, 8-state):
-----PPPGGGT-HHHHHHHHHHHHHHHHHHHHHH-TT---S---TTPBP-S-SS---TTTTTTS--------S-------TTHHHHHHHHHHHHHTTT-------EE----SSTT-S--HHHHHHTT--TTS-SPEEPS--SPP---HHHHHHHHT-SSEEEEEEE-TT-S------S-BTTTTTTEEEEEEE-HHHHTT-